Protein AF-A0AAE9IVN3-F1 (afdb_monomer)

Organism: Caenorhabditis briggsae (NCBI:txid6238)

InterPro domains:
  IPR000210 BTB/POZ domain [PF00651] (76-166)
  IPR000210 BTB/POZ domain [SM00225] (74-167)
  IPR011333 SKP1/BTB/POZ domain superfamily [G3DSA:3.30.710.10] (48-197)
  IPR011333 SKP1/BTB/POZ domain superfamily [SSF54695] (59-165)
  IPR052664 BTB and MATH domain-containing protein [PTHR22743] (76-226)

pLDDT: mean 82.65, std 14.85, range [38.97, 98.44]

Secondary structure (DSSP, 8-state):
--TT-EEEPP-EEETTEEEEEEEEESSSEEEEEEEEPPSS--S----EE--EEE-TTS-EEEE---EE---TT-EEEEEETTEEEEEEHHHHHHH-HHHHHHHHHTTT-SEEEPPS--HHHHHHHHHHHHT-SPP-TTTHHHHHHHHHHTT-HHHHHHHHHHHHHT----HHHHHHHHHHTT-HHHHHHHHHH--SHHHHHHHS-SSGGGS-HHHHHHHHHHHHHH-

Foldseek 3Di:
DDAQDKDKDDQDDDPNKTWIWMWHHHPDIDIDIDIDHDPDDPDWDWDWDWDWDADPVGHTPDIDDTDIDTTPVQWAWEADPNDTDIDGLVLLVVQFVQSVVVCVVVPPHRYDYDPDADVVLVVVLVCVSVPHDADDPVNLLSNLVVCQVRVGVVNVVSSLCCLVPPDPDDLLVLCQSCLVSVSPVSNVVSLVVPQAPVSLVVNDDPDNVSGRPVSSVSSVVSHVVHD

Nearest PDB structures (foldseek):
  3hqi-assembly1_A  TM=5.177E-01  e=1.587E-08  Homo sapiens
  8vpq-assembly1_A  TM=7.537E-01  e=1.362E-05  Homo sapiens
  8voj-assembly1_A  TM=6.804E-01  e=1.216E-05  Homo sapiens
  3fkc-assembly1_A  TM=8.380E-01  e=2.606E-04  Homo sapiens
  3b84-assembly1_A  TM=8.633E-01  e=7.012E-03  Homo sapiens

Radius of gyration: 23.91 Å; Cα contacts (8 Å, |Δi|>4): 292; chains: 1; bounding box: 66×38×63 Å

Structure (mmCIF, N/CA/C/O backbone):
data_AF-A0AAE9IVN3-F1
#
_entry.id   AF-A0AAE9IVN3-F1
#
loop_
_atom_site.group_PDB
_atom_site.id
_atom_site.type_symbol
_atom_site.label_atom_id
_atom_site.label_alt_id
_atom_site.label_comp_id
_atom_site.label_asym_id
_atom_site.label_entity_id
_atom_site.label_seq_id
_atom_site.pdbx_PDB_ins_code
_atom_site.Cartn_x
_atom_site.Cartn_y
_atom_site.Cartn_z
_atom_site.occupancy
_atom_site.B_iso_or_equiv
_atom_site.auth_seq_id
_atom_site.auth_comp_id
_atom_site.auth_asym_id
_atom_site.auth_atom_id
_atom_site.pdbx_PDB_model_num
ATOM 1 N N . MET A 1 1 ? 31.974 21.517 1.435 1.00 56.38 1 MET A N 1
ATOM 2 C CA . MET A 1 1 ? 30.631 21.633 0.834 1.00 56.38 1 MET A CA 1
ATOM 3 C C . MET A 1 1 ? 29.608 21.971 1.894 1.00 56.38 1 MET A C 1
ATOM 5 O O . MET A 1 1 ? 29.480 21.244 2.883 1.00 56.38 1 MET A O 1
ATOM 9 N N . ASN A 1 2 ? 28.897 23.061 1.658 1.00 53.59 2 ASN A N 1
A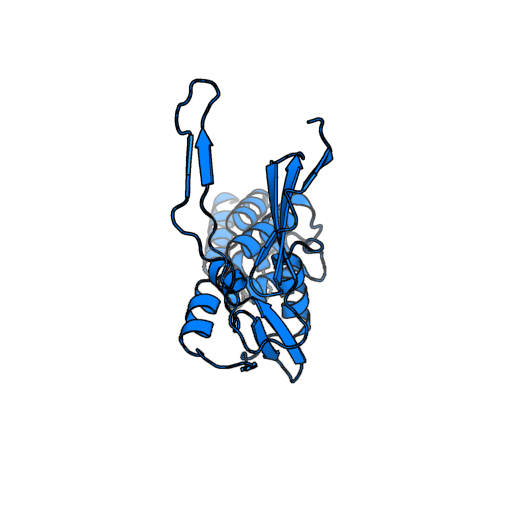TOM 10 C CA . ASN A 1 2 ? 27.771 23.566 2.419 1.00 53.59 2 ASN A CA 1
ATOM 11 C C . ASN A 1 2 ? 26.481 22.798 2.079 1.00 53.59 2 ASN A C 1
ATOM 13 O O . ASN A 1 2 ? 26.427 21.981 1.156 1.00 53.59 2 ASN A O 1
ATOM 17 N N . MET A 1 3 ? 25.439 23.002 2.885 1.00 38.97 3 MET A N 1
ATOM 18 C CA . MET A 1 3 ? 24.128 22.394 2.658 1.00 38.97 3 MET A CA 1
ATOM 19 C C . MET A 1 3 ? 23.510 22.982 1.377 1.00 38.97 3 MET A C 1
ATOM 21 O O . MET A 1 3 ? 23.406 24.197 1.256 1.00 38.97 3 MET A O 1
ATOM 25 N N . GLY A 1 4 ? 23.116 22.126 0.429 1.00 51.75 4 GLY A N 1
ATOM 26 C CA . GLY A 1 4 ? 22.606 22.542 -0.884 1.00 51.75 4 GLY A CA 1
ATOM 27 C C . GLY A 1 4 ? 23.635 22.519 -2.020 1.00 51.75 4 GLY A C 1
ATOM 28 O O . GLY A 1 4 ? 23.228 22.547 -3.182 1.00 51.75 4 GLY A O 1
ATOM 29 N N . ASP A 1 5 ? 24.929 22.386 -1.714 1.00 49.38 5 ASP A N 1
ATOM 30 C CA . ASP A 1 5 ? 25.978 22.313 -2.733 1.00 49.38 5 ASP A CA 1
ATOM 31 C C . ASP A 1 5 ? 25.806 21.070 -3.617 1.00 49.38 5 ASP A C 1
ATOM 33 O O . ASP A 1 5 ? 25.552 19.958 -3.130 1.00 49.38 5 ASP A O 1
ATOM 37 N N . LYS A 1 6 ? 25.976 21.272 -4.928 1.00 58.03 6 LYS A N 1
ATOM 38 C CA . LYS A 1 6 ? 26.069 20.214 -5.936 1.00 58.03 6 LYS A CA 1
ATOM 39 C C . LYS A 1 6 ? 27.472 20.194 -6.524 1.00 58.03 6 LYS A C 1
ATOM 41 O O . LYS A 1 6 ? 27.991 21.241 -6.899 1.00 58.03 6 LYS A O 1
ATOM 46 N N . GLN A 1 7 ? 28.045 19.007 -6.669 1.00 60.28 7 GLN A N 1
ATOM 47 C CA . GLN A 1 7 ? 29.258 18.803 -7.457 1.00 60.28 7 GLN A CA 1
ATOM 48 C C . GLN A 1 7 ? 28.996 17.721 -8.485 1.00 60.28 7 GLN A C 1
ATOM 50 O O . GLN A 1 7 ? 28.533 16.639 -8.137 1.00 60.28 7 GLN A O 1
ATOM 55 N N . ASN A 1 8 ? 29.294 18.026 -9.740 1.00 63.41 8 ASN A N 1
ATOM 56 C CA . ASN A 1 8 ? 29.269 17.056 -10.821 1.00 63.41 8 ASN A CA 1
ATOM 57 C C . ASN A 1 8 ? 30.719 16.675 -11.136 1.00 63.41 8 ASN A C 1
ATOM 59 O O . ASN A 1 8 ? 31.572 17.557 -11.229 1.00 63.41 8 ASN A O 1
ATOM 63 N N . GLY A 1 9 ? 30.993 15.379 -11.253 1.00 59.56 9 GLY A N 1
ATOM 64 C CA . GLY A 1 9 ? 32.242 14.861 -11.806 1.00 59.56 9 GLY A CA 1
ATOM 65 C C . GLY A 1 9 ? 32.300 15.022 -13.328 1.00 59.56 9 GLY A C 1
ATOM 66 O O . GLY A 1 9 ? 31.290 15.339 -13.960 1.00 59.56 9 GLY A O 1
ATOM 67 N N . ASP A 1 10 ? 33.486 14.804 -13.897 1.00 57.50 10 ASP A N 1
ATOM 68 C CA . ASP A 1 10 ? 33.780 15.050 -15.312 1.00 57.50 10 ASP A CA 1
ATOM 69 C C . ASP A 1 10 ? 32.845 14.315 -16.283 1.00 57.50 10 ASP A C 1
ATOM 71 O O . ASP A 1 10 ? 32.507 13.140 -16.107 1.00 57.50 10 ASP A O 1
ATOM 75 N N . PHE A 1 11 ? 32.475 15.017 -17.359 1.00 54.81 11 PHE A N 1
ATOM 76 C CA . PHE A 1 11 ? 31.810 14.433 -18.519 1.00 54.81 11 PHE A CA 1
ATOM 77 C C . PHE A 1 11 ? 32.808 13.575 -19.298 1.00 54.81 11 PHE A C 1
ATOM 79 O O . PHE A 1 11 ? 33.560 14.080 -20.132 1.00 54.81 11 PHE A O 1
ATOM 86 N N . ASN A 1 12 ? 32.793 12.268 -19.058 1.00 58.72 12 ASN A N 1
ATOM 87 C CA . ASN A 1 12 ? 33.612 11.337 -19.824 1.00 58.72 12 ASN A CA 1
ATOM 88 C C . ASN A 1 12 ? 32.864 10.867 -21.076 1.00 58.72 12 ASN A C 1
ATOM 90 O O . ASN A 1 12 ? 31.746 10.356 -20.995 1.00 58.72 12 ASN A O 1
ATOM 94 N N . ASN A 1 13 ? 33.506 11.005 -22.238 1.00 54.12 13 ASN A N 1
ATOM 95 C CA . ASN A 1 13 ? 33.018 10.454 -23.499 1.00 54.12 13 ASN A CA 1
ATOM 96 C C . ASN A 1 13 ? 33.583 9.042 -23.674 1.00 54.12 13 ASN A C 1
ATOM 98 O O . ASN A 1 13 ? 34.716 8.871 -24.118 1.00 54.12 13 ASN A O 1
ATOM 102 N N . PHE A 1 14 ? 32.786 8.028 -23.351 1.00 52.94 14 PHE A N 1
ATOM 103 C CA . PHE A 1 14 ? 33.062 6.653 -23.762 1.00 52.94 14 PHE A CA 1
ATOM 104 C C . PHE A 1 14 ? 31.998 6.263 -24.788 1.00 52.94 14 PHE A C 1
ATOM 106 O O . PHE A 1 14 ? 30.812 6.481 -24.549 1.00 52.94 14 PHE A O 1
ATOM 113 N N . SER A 1 15 ? 32.415 5.774 -25.961 1.00 55.56 15 SER A N 1
ATOM 114 C CA . SER A 1 15 ? 31.515 5.237 -27.001 1.00 55.56 15 SER A CA 1
ATOM 115 C C . SER A 1 15 ? 30.322 6.136 -27.411 1.00 55.56 15 SER A C 1
ATOM 117 O O . SER A 1 15 ? 29.234 5.637 -27.682 1.00 55.56 15 SER A O 1
ATOM 119 N N . ASN A 1 16 ? 30.518 7.462 -27.507 1.00 59.84 16 ASN A N 1
ATOM 120 C CA . ASN A 1 16 ? 29.489 8.481 -27.818 1.00 59.84 16 ASN A CA 1
ATOM 121 C C . ASN A 1 16 ? 28.372 8.650 -26.767 1.00 59.84 16 ASN A C 1
ATOM 123 O O . ASN A 1 16 ? 27.406 9.375 -27.007 1.00 59.84 16 ASN A O 1
ATOM 127 N N . PHE A 1 17 ? 28.505 8.029 -25.597 1.00 60.44 17 PHE A N 1
ATOM 128 C CA . PHE A 1 17 ? 27.661 8.294 -24.437 1.00 60.44 17 PHE A CA 1
ATOM 129 C C . PHE A 1 17 ? 28.264 9.446 -23.639 1.00 60.44 17 PHE A C 1
ATOM 131 O O . PHE A 1 17 ? 29.474 9.485 -23.414 1.00 60.44 17 PHE A O 1
ATOM 138 N N . LYS A 1 18 ? 27.416 10.369 -23.180 1.00 67.12 18 LYS A N 1
ATOM 139 C CA . LYS A 1 18 ? 27.813 11.364 -22.179 1.00 67.12 18 LYS A CA 1
ATOM 140 C C . LYS A 1 18 ? 27.278 10.911 -20.838 1.00 67.12 18 LYS A C 1
ATOM 142 O O . LYS A 1 18 ? 26.083 10.666 -20.721 1.00 67.12 18 LYS A O 1
ATOM 147 N N . TRP A 1 19 ? 28.121 10.822 -19.824 1.00 70.62 19 TRP A N 1
ATOM 148 C CA . TRP A 1 19 ? 27.659 10.539 -18.471 1.00 70.62 19 TRP A CA 1
ATOM 149 C C . TRP A 1 19 ? 28.357 11.435 -17.460 1.00 70.62 19 TRP A C 1
ATOM 151 O O . TRP A 1 19 ? 29.440 11.949 -17.727 1.00 70.62 19 TRP A O 1
ATOM 161 N N . TYR A 1 20 ? 27.715 11.634 -16.313 1.00 74.81 20 TYR A N 1
ATOM 162 C CA . TYR A 1 20 ? 28.319 12.299 -15.165 1.00 74.81 20 TYR A CA 1
ATOM 163 C C . TYR A 1 20 ? 27.741 11.746 -13.863 1.00 74.81 20 TYR A C 1
ATOM 165 O O . TYR A 1 20 ? 26.612 11.243 -13.818 1.00 74.81 20 TYR A O 1
ATOM 173 N N . VAL A 1 21 ? 28.524 11.866 -12.793 1.00 73.88 21 VAL A N 1
ATOM 174 C CA . VAL A 1 21 ? 28.096 11.552 -11.428 1.00 73.88 21 VAL A CA 1
ATOM 175 C C . VAL A 1 21 ? 27.948 12.850 -10.651 1.00 73.88 21 VAL A C 1
ATOM 177 O O . VAL A 1 21 ? 28.864 13.667 -10.629 1.00 73.88 21 VAL A O 1
ATOM 180 N N . GLY A 1 22 ? 26.790 13.056 -10.036 1.00 75.88 22 GLY A N 1
ATOM 181 C CA . GLY A 1 22 ? 26.501 14.214 -9.200 1.00 75.88 22 GLY A CA 1
ATOM 182 C C . GLY A 1 22 ? 26.427 13.835 -7.727 1.00 75.88 22 GLY A C 1
ATOM 183 O O . GLY A 1 22 ? 25.833 12.820 -7.377 1.00 75.88 22 GLY A O 1
ATOM 184 N N . LEU A 1 23 ? 26.962 14.678 -6.854 1.00 76.81 23 LEU A N 1
ATOM 185 C CA . LEU A 1 23 ? 26.759 14.622 -5.409 1.00 76.81 23 LEU A CA 1
ATOM 186 C C . LEU A 1 23 ? 25.944 15.836 -4.976 1.00 76.81 23 LEU A C 1
ATOM 188 O O . LEU A 1 23 ? 26.241 16.957 -5.384 1.00 76.81 23 LEU A O 1
ATOM 192 N N . GLN A 1 24 ? 24.937 15.626 -4.130 1.00 75.81 24 GLN A N 1
ATOM 193 C CA . GLN A 1 24 ? 24.189 16.710 -3.499 1.00 75.81 24 GLN A CA 1
ATOM 194 C C . GLN A 1 24 ? 24.034 16.455 -2.006 1.00 75.81 24 GLN A C 1
ATOM 196 O O . GLN A 1 24 ? 23.489 15.433 -1.580 1.00 75.81 24 GLN A O 1
ATOM 201 N N . ARG A 1 25 ? 24.452 17.433 -1.203 1.00 70.81 25 ARG A N 1
ATOM 202 C CA . ARG A 1 25 ? 24.265 17.402 0.248 1.00 70.81 25 ARG A CA 1
ATOM 203 C C . ARG A 1 25 ? 22.918 18.023 0.626 1.00 70.81 25 ARG A C 1
ATOM 205 O O . ARG A 1 25 ? 22.667 19.191 0.342 1.00 70.81 25 ARG A O 1
ATOM 212 N N . SER A 1 26 ? 22.058 17.257 1.292 1.00 68.69 26 SER A N 1
ATOM 213 C CA . SER A 1 26 ? 20.783 17.715 1.870 1.00 68.69 26 SER A CA 1
ATOM 214 C C . SER A 1 26 ? 20.608 17.100 3.271 1.00 68.69 26 SER A C 1
ATOM 216 O O . SER A 1 26 ? 21.605 16.839 3.942 1.00 68.69 26 SER A O 1
ATOM 218 N N . ARG A 1 27 ? 19.369 16.824 3.712 1.00 64.38 27 ARG A N 1
ATOM 219 C CA . ARG A 1 27 ? 19.079 16.004 4.908 1.00 64.38 27 ARG A CA 1
ATOM 220 C C . ARG A 1 27 ? 19.758 14.624 4.838 1.00 64.38 27 ARG A C 1
ATOM 222 O O . ARG A 1 27 ? 20.104 14.061 5.867 1.00 64.38 27 ARG A O 1
ATOM 229 N N . TYR A 1 28 ? 19.987 14.127 3.623 1.00 66.69 28 TYR A N 1
ATOM 230 C CA . TYR A 1 28 ? 20.779 12.938 3.305 1.00 66.69 28 TYR A CA 1
ATOM 231 C C . TYR A 1 28 ? 21.783 13.279 2.188 1.00 66.69 28 TYR A C 1
ATOM 233 O O . TYR A 1 28 ? 21.585 14.263 1.462 1.00 66.69 28 TYR A O 1
ATOM 241 N N . LEU A 1 29 ? 22.842 12.478 2.029 1.00 68.94 29 LEU A N 1
ATOM 242 C CA . LEU A 1 29 ? 23.736 12.560 0.869 1.00 68.94 29 LEU A CA 1
ATOM 243 C C . LEU A 1 29 ? 23.059 11.882 -0.329 1.00 68.94 29 LEU A C 1
ATOM 245 O O . LEU A 1 29 ? 22.705 10.708 -0.253 1.00 68.94 29 LEU A O 1
ATOM 249 N N . LYS A 1 30 ? 22.866 12.618 -1.424 1.00 68.31 30 LYS A N 1
ATOM 250 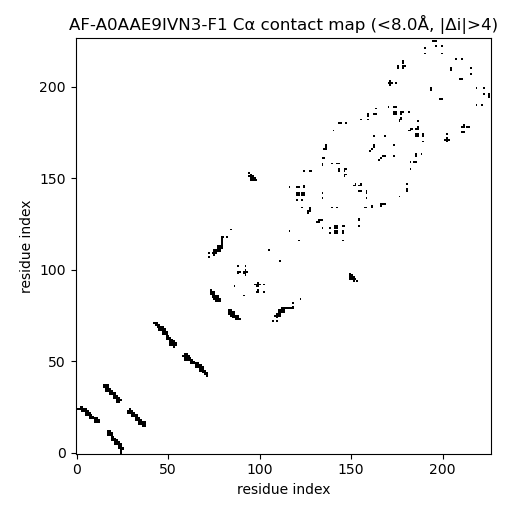C CA . LYS A 1 30 ? 22.303 12.087 -2.670 1.00 68.31 30 LYS A CA 1
ATOM 251 C C . LYS A 1 30 ? 23.403 11.926 -3.709 1.00 68.31 30 LYS A C 1
ATOM 253 O O . LYS A 1 30 ? 24.181 12.856 -3.921 1.00 68.31 30 LYS A O 1
ATOM 258 N N . LEU A 1 31 ? 23.414 10.775 -4.372 1.00 72.44 31 LEU A N 1
ATOM 259 C CA . LEU A 1 31 ? 24.246 10.501 -5.534 1.00 72.44 31 LEU A CA 1
ATOM 260 C C . LEU A 1 31 ? 23.359 10.383 -6.775 1.00 72.44 31 LEU A C 1
ATOM 262 O O . LEU A 1 31 ? 22.339 9.696 -6.748 1.00 72.44 31 LEU A O 1
ATOM 266 N N . PHE A 1 32 ? 23.761 11.033 -7.858 1.00 65.62 32 PHE A N 1
ATOM 267 C CA . PHE A 1 32 ? 23.108 10.969 -9.157 1.00 65.62 32 PHE A CA 1
ATOM 268 C C . PHE A 1 32 ? 24.059 10.329 -10.153 1.00 65.62 32 PHE A C 1
ATOM 270 O O . PHE A 1 32 ? 25.212 10.738 -10.237 1.00 65.62 32 PHE A O 1
ATOM 277 N N . LEU A 1 33 ? 23.567 9.380 -10.939 1.00 70.50 33 LEU A N 1
ATOM 278 C CA . LEU A 1 33 ? 24.232 8.930 -12.154 1.00 70.50 33 LEU A CA 1
ATOM 279 C C . LEU A 1 33 ? 23.352 9.340 -13.330 1.00 70.50 33 LEU A C 1
ATOM 281 O O . LEU A 1 33 ? 22.205 8.907 -13.421 1.00 70.50 33 LEU A O 1
ATOM 285 N N . CYS A 1 34 ? 23.877 10.185 -14.210 1.00 66.88 34 CYS A N 1
ATOM 286 C CA . CYS A 1 34 ? 23.188 10.591 -15.425 1.00 66.88 34 CYS A CA 1
ATOM 287 C C . CYS A 1 34 ? 23.925 10.015 -16.628 1.00 66.88 34 CYS A C 1
ATOM 289 O O . CYS A 1 34 ? 25.138 10.178 -16.735 1.00 66.88 34 CYS A O 1
ATOM 291 N N . VAL A 1 35 ? 23.191 9.353 -17.522 1.00 69.25 35 VAL A N 1
ATOM 292 C CA . VAL A 1 35 ? 23.714 8.794 -18.772 1.00 69.25 35 VAL A CA 1
ATOM 293 C C . VAL A 1 35 ? 22.831 9.292 -19.908 1.00 69.25 35 VAL A C 1
ATOM 295 O O . VAL A 1 35 ? 21.627 9.054 -19.922 1.00 69.25 35 VAL A O 1
ATOM 298 N N . ILE A 1 36 ? 23.438 9.988 -20.860 1.00 67.19 36 ILE A N 1
ATOM 299 C CA . ILE A 1 36 ? 22.806 10.519 -22.061 1.00 67.19 36 ILE A CA 1
ATOM 300 C C . ILE A 1 36 ? 23.266 9.638 -23.231 1.00 67.19 36 ILE A C 1
ATOM 302 O O . ILE A 1 36 ? 24.430 9.733 -23.644 1.00 67.19 36 ILE A O 1
ATOM 306 N N . PRO A 1 37 ? 22.396 8.753 -23.751 1.00 61.28 37 PRO A N 1
ATOM 307 C CA . PRO A 1 37 ? 22.729 7.934 -24.905 1.00 61.28 37 PRO A CA 1
ATOM 308 C C . PRO A 1 37 ? 22.819 8.770 -26.189 1.00 61.28 37 PRO A C 1
ATOM 310 O O . PRO A 1 37 ? 22.083 9.751 -26.335 1.00 61.28 37 PRO A O 1
ATOM 313 N N . PRO A 1 38 ? 23.668 8.381 -27.157 1.00 58.97 38 PRO A N 1
ATOM 314 C CA . PRO A 1 38 ? 23.616 8.953 -28.494 1.00 58.97 38 PRO A CA 1
ATOM 315 C C . PRO A 1 38 ? 22.281 8.588 -29.164 1.00 58.97 38 PRO A C 1
ATOM 317 O O . PRO A 1 38 ? 21.734 7.505 -28.942 1.00 58.97 38 PRO A O 1
ATOM 320 N N . HIS A 1 39 ? 21.731 9.511 -29.961 1.00 54.91 39 HIS A N 1
ATOM 321 C CA . HIS A 1 39 ? 20.438 9.337 -30.629 1.00 54.91 39 HIS A CA 1
ATOM 322 C C . HIS A 1 39 ? 20.361 7.989 -31.366 1.00 54.91 39 HIS A C 1
ATOM 324 O O . HIS A 1 39 ? 21.171 7.708 -32.244 1.00 54.91 39 HIS A O 1
ATOM 330 N N . LYS A 1 40 ? 19.333 7.200 -31.016 1.00 54.16 40 LYS A N 1
ATOM 331 C CA . LYS A 1 40 ? 19.048 5.837 -31.495 1.00 54.16 40 LYS A CA 1
ATOM 332 C C . LYS A 1 40 ? 20.149 4.824 -31.177 1.00 54.16 40 LYS A C 1
ATOM 334 O O . LYS A 1 40 ? 20.908 4.413 -32.048 1.00 54.16 40 LYS A O 1
ATOM 339 N N . THR A 1 41 ? 20.134 4.299 -29.961 1.00 48.91 41 THR A N 1
ATOM 340 C CA . THR A 1 41 ? 20.791 3.025 -29.675 1.00 48.91 41 THR A CA 1
ATOM 341 C C . THR A 1 41 ? 19.743 1.993 -29.280 1.00 48.91 41 THR A C 1
ATOM 343 O O . THR A 1 41 ? 19.050 2.130 -28.279 1.00 48.91 41 THR A O 1
ATOM 346 N N . GLY A 1 42 ? 19.637 0.922 -30.069 1.00 50.38 42 GLY A N 1
ATOM 347 C CA . GLY A 1 42 ? 19.008 -0.335 -29.643 1.00 50.38 42 GLY A CA 1
ATOM 348 C C . GLY A 1 42 ? 19.905 -1.133 -28.686 1.00 50.38 42 GLY A C 1
ATOM 349 O O . GLY A 1 42 ? 19.768 -2.348 -28.594 1.00 50.38 42 GLY A O 1
ATOM 350 N N . HIS A 1 43 ? 20.866 -0.470 -28.033 1.00 51.44 43 HIS A N 1
ATOM 351 C CA . HIS A 1 43 ? 21.837 -1.083 -27.137 1.00 51.44 43 HIS A CA 1
ATOM 352 C C . HIS A 1 43 ? 21.349 -1.001 -25.693 1.00 51.44 43 HIS A C 1
ATOM 354 O O . HIS A 1 43 ? 20.828 0.020 -25.246 1.00 51.44 43 HIS A O 1
ATOM 360 N N . GLU A 1 44 ? 21.557 -2.089 -24.961 1.00 54.22 44 GLU A N 1
ATOM 361 C CA . GLU A 1 44 ? 21.253 -2.181 -23.542 1.00 54.22 44 GLU A CA 1
ATOM 362 C C . GLU A 1 44 ? 22.283 -1.388 -22.735 1.00 54.22 44 GLU A C 1
ATOM 364 O O . GLU A 1 44 ? 23.466 -1.722 -22.713 1.00 54.22 44 GLU A O 1
ATOM 369 N N . LEU A 1 45 ? 21.833 -0.313 -22.083 1.00 56.53 45 LEU A N 1
ATOM 370 C CA . LEU A 1 45 ? 22.641 0.420 -21.114 1.00 56.53 45 LEU A CA 1
ATOM 371 C C . LEU A 1 45 ? 22.646 -0.324 -19.784 1.00 56.53 45 LEU A C 1
ATOM 373 O O . LEU A 1 45 ? 21.584 -0.591 -19.220 1.00 56.53 45 LEU A O 1
ATOM 377 N N . GLN A 1 46 ? 23.843 -0.597 -19.272 1.00 57.72 46 GLN A N 1
ATOM 378 C CA . GLN A 1 46 ? 24.057 -1.154 -17.944 1.00 57.72 46 GLN A CA 1
ATOM 379 C C . GLN A 1 46 ? 24.915 -0.191 -17.130 1.00 57.72 46 GLN A C 1
ATOM 381 O O . GLN A 1 46 ? 25.940 0.293 -17.606 1.00 57.72 46 GLN A O 1
ATOM 386 N N . ALA A 1 47 ? 24.489 0.081 -15.899 1.00 61.69 47 ALA A N 1
ATOM 387 C CA . ALA A 1 47 ? 25.315 0.759 -14.912 1.00 61.69 47 ALA A CA 1
ATOM 388 C C . ALA A 1 47 ? 25.394 -0.097 -13.655 1.00 61.69 47 ALA A C 1
ATOM 390 O O . ALA A 1 47 ? 24.365 -0.568 -13.158 1.00 61.69 47 ALA A O 1
ATOM 391 N N . GLU A 1 48 ? 26.609 -0.275 -13.153 1.00 62.66 48 GLU A N 1
ATOM 392 C CA . GLU A 1 48 ? 26.878 -0.902 -11.868 1.00 62.66 48 GLU A CA 1
ATOM 393 C C . GLU A 1 48 ? 27.371 0.176 -10.902 1.00 62.66 48 GLU A C 1
ATOM 395 O O . GLU A 1 48 ? 28.208 1.004 -11.263 1.00 62.66 48 GLU A O 1
ATOM 400 N N . PHE A 1 49 ? 26.813 0.192 -9.694 1.00 68.38 49 PHE A N 1
ATOM 401 C CA . PHE A 1 49 ? 27.244 1.086 -8.629 1.00 68.38 49 PHE A CA 1
ATOM 402 C C . PHE A 1 49 ? 27.765 0.274 -7.449 1.00 68.38 49 PHE A C 1
ATOM 404 O O . PHE A 1 49 ? 27.119 -0.680 -7.008 1.00 68.38 49 PHE A O 1
ATOM 411 N N . GLU A 1 50 ? 28.926 0.674 -6.945 1.00 71.31 50 GLU A N 1
ATOM 412 C CA . GLU A 1 50 ? 29.558 0.116 -5.758 1.00 71.31 50 GLU A CA 1
ATOM 413 C C . GLU A 1 50 ? 29.955 1.272 -4.836 1.00 71.31 50 GLU A C 1
ATOM 415 O O . GLU A 1 50 ? 30.524 2.265 -5.294 1.00 71.31 50 GLU A O 1
ATOM 420 N N . TYR A 1 51 ? 29.623 1.172 -3.548 1.00 76.94 51 TYR A N 1
ATOM 421 C CA . TYR A 1 51 ? 29.994 2.168 -2.553 1.00 76.94 51 TYR A CA 1
ATOM 422 C C . TYR A 1 51 ? 30.600 1.535 -1.311 1.00 76.94 51 TYR A C 1
ATOM 424 O O . TYR A 1 51 ? 30.244 0.431 -0.903 1.00 76.94 51 TYR A O 1
ATOM 432 N N . ILE A 1 52 ? 31.470 2.305 -0.664 1.00 79.31 52 ILE A N 1
ATOM 433 C CA . ILE A 1 52 ? 32.005 2.036 0.665 1.00 79.31 52 ILE A CA 1
ATOM 434 C C . ILE A 1 52 ? 31.835 3.324 1.469 1.00 79.31 52 ILE A C 1
ATOM 436 O O . ILE A 1 52 ? 32.269 4.392 1.041 1.00 79.31 52 ILE A O 1
ATOM 440 N N . ILE A 1 53 ? 31.180 3.233 2.621 1.00 80.88 53 ILE A N 1
ATOM 441 C CA . ILE A 1 53 ? 31.088 4.318 3.597 1.00 80.88 53 ILE A CA 1
ATOM 442 C C . ILE A 1 53 ? 32.093 4.009 4.697 1.00 80.88 53 ILE A C 1
ATOM 444 O O . ILE A 1 53 ? 31.981 2.971 5.347 1.00 80.88 53 ILE A O 1
ATOM 448 N N . THR A 1 54 ? 33.046 4.907 4.926 1.00 86.31 54 THR A N 1
ATOM 449 C CA . THR A 1 54 ? 34.008 4.833 6.032 1.00 86.31 54 THR A CA 1
ATOM 450 C C . THR A 1 54 ? 33.804 5.983 7.013 1.00 86.31 54 THR A C 1
ATOM 452 O O . THR A 1 54 ? 33.325 7.055 6.643 1.00 86.31 54 THR A O 1
ATOM 455 N N . SER A 1 55 ? 34.164 5.768 8.276 1.00 83.12 55 SER A N 1
ATOM 456 C CA . SER A 1 55 ? 34.326 6.839 9.254 1.00 83.12 55 SER A CA 1
ATOM 457 C C . SER A 1 55 ? 35.603 7.639 8.983 1.00 83.12 55 SER A C 1
ATOM 459 O O . SER A 1 55 ? 36.473 7.228 8.212 1.00 83.12 55 SER A O 1
ATOM 461 N N . ASP A 1 56 ? 35.733 8.766 9.675 1.00 84.00 56 ASP A N 1
ATOM 462 C CA . ASP A 1 56 ? 36.933 9.605 9.714 1.00 84.00 56 ASP A CA 1
ATOM 463 C C . ASP A 1 56 ? 38.184 8.861 10.212 1.00 84.00 56 ASP A C 1
ATOM 465 O O . ASP A 1 56 ? 39.281 9.093 9.712 1.00 84.00 56 ASP A O 1
ATOM 469 N N . CYS A 1 57 ? 38.022 7.911 11.134 1.00 87.38 57 CYS A N 1
ATOM 470 C CA . CYS A 1 57 ? 39.092 7.023 11.591 1.00 87.38 57 CYS A CA 1
ATOM 471 C C . CYS A 1 57 ? 39.362 5.821 10.662 1.00 87.38 57 CYS A C 1
ATOM 473 O O . CYS A 1 57 ? 40.130 4.930 11.019 1.00 87.38 57 CYS A O 1
ATOM 475 N N . GLY A 1 58 ? 38.735 5.772 9.479 1.00 82.38 58 GLY A N 1
ATOM 476 C CA . GLY A 1 58 ? 38.960 4.736 8.465 1.00 82.38 58 GLY A CA 1
ATOM 477 C C . GLY A 1 58 ? 38.171 3.438 8.670 1.00 82.38 58 GLY A C 1
ATOM 478 O O . GLY A 1 58 ? 38.350 2.485 7.913 1.00 82.38 58 GLY A O 1
ATOM 479 N N . LYS A 1 59 ? 37.269 3.373 9.658 1.00 86.88 59 LYS A N 1
ATOM 480 C CA . LYS A 1 59 ? 36.421 2.195 9.891 1.00 86.88 59 LYS A CA 1
ATOM 481 C C . LYS A 1 59 ? 35.330 2.116 8.827 1.00 86.88 59 LYS A C 1
ATOM 483 O O . LYS A 1 59 ? 34.563 3.058 8.663 1.00 86.88 59 LYS A O 1
ATOM 488 N N . VAL A 1 60 ? 35.192 0.976 8.153 1.00 87.62 60 VAL A N 1
ATOM 489 C CA . VAL A 1 60 ? 34.073 0.735 7.228 1.00 87.62 60 VAL A CA 1
ATOM 490 C C . VAL A 1 60 ? 32.758 0.662 8.011 1.00 87.62 60 VAL A C 1
ATOM 492 O O . VAL A 1 60 ? 32.606 -0.143 8.927 1.00 87.62 60 VAL A O 1
ATOM 495 N N . LEU A 1 61 ? 31.816 1.532 7.655 1.00 80.31 61 LEU A N 1
ATOM 496 C CA . LEU A 1 61 ? 30.470 1.629 8.219 1.00 80.31 61 LEU A CA 1
ATOM 497 C C . LEU A 1 61 ? 29.441 0.889 7.362 1.00 80.31 61 LEU A C 1
ATOM 499 O O . LEU A 1 61 ? 28.485 0.338 7.898 1.00 80.31 61 LEU A O 1
ATOM 503 N N . SER A 1 62 ? 29.617 0.892 6.039 1.00 76.19 62 SER A N 1
ATOM 504 C CA . SER A 1 62 ? 28.734 0.196 5.102 1.00 76.19 62 SER A CA 1
ATOM 505 C C . SER A 1 62 ? 29.440 -0.060 3.773 1.00 76.19 62 SER A C 1
ATOM 507 O O . SER A 1 62 ? 30.331 0.694 3.389 1.00 76.19 62 SER A O 1
ATOM 509 N N . THR A 1 63 ? 29.022 -1.098 3.057 1.00 80.88 63 THR A N 1
ATOM 510 C CA . THR A 1 63 ? 29.458 -1.389 1.685 1.00 80.88 63 THR A CA 1
ATOM 511 C C . THR A 1 63 ? 28.258 -1.841 0.866 1.00 80.88 63 THR A C 1
ATOM 513 O O . THR A 1 63 ? 27.314 -2.403 1.426 1.00 80.88 63 THR A O 1
ATOM 516 N N . SER A 1 64 ? 28.290 -1.640 -0.447 1.00 73.69 64 SER A N 1
ATOM 517 C CA . SER A 1 64 ? 27.415 -2.373 -1.362 1.00 73.69 64 SER A CA 1
ATOM 518 C C . SER A 1 64 ? 28.207 -3.395 -2.158 1.00 73.69 64 SER A C 1
ATOM 520 O O . SER A 1 64 ? 29.340 -3.136 -2.539 1.00 73.69 64 SER A O 1
ATOM 522 N N . GLY A 1 65 ? 27.580 -4.523 -2.492 1.00 70.75 65 GLY A N 1
ATOM 523 C CA . GLY A 1 65 ? 28.047 -5.339 -3.612 1.00 70.75 65 GLY A CA 1
ATOM 524 C C . GLY A 1 65 ? 27.764 -4.659 -4.958 1.00 70.75 65 GLY A C 1
ATOM 525 O O . GLY A 1 65 ? 27.190 -3.568 -5.006 1.00 70.75 65 GLY A O 1
ATOM 526 N N . LYS A 1 66 ? 28.111 -5.337 -6.060 1.00 61.47 66 LYS A N 1
ATOM 527 C CA . LYS A 1 66 ? 27.762 -4.901 -7.421 1.00 61.47 66 LYS A CA 1
ATOM 528 C C . LYS A 1 66 ? 26.252 -4.736 -7.562 1.00 61.47 66 LYS A C 1
ATOM 530 O O . LYS A 1 66 ? 25.518 -5.724 -7.631 1.00 61.47 66 LYS A O 1
ATOM 535 N N . MET A 1 67 ? 25.787 -3.493 -7.633 1.00 55.62 67 MET A N 1
ATOM 536 C CA . MET A 1 67 ? 24.370 -3.189 -7.790 1.00 55.62 67 MET A CA 1
ATOM 537 C C . MET A 1 67 ? 24.088 -2.748 -9.226 1.00 55.62 67 MET A C 1
ATOM 539 O O . MET A 1 67 ? 24.544 -1.690 -9.650 1.00 55.62 67 MET A O 1
ATOM 543 N N . ARG A 1 68 ? 23.343 -3.561 -9.987 1.00 54.00 68 ARG A N 1
ATOM 544 C CA . ARG A 1 68 ? 22.928 -3.249 -11.367 1.00 54.00 68 ARG A CA 1
ATOM 545 C C . ARG A 1 68 ? 21.711 -2.328 -11.364 1.00 54.00 68 ARG A C 1
ATOM 547 O O . ARG A 1 68 ? 20.655 -2.720 -10.876 1.00 54.00 68 ARG A O 1
ATOM 554 N N . ILE A 1 69 ? 21.847 -1.132 -11.933 1.00 54.62 69 ILE A N 1
ATOM 555 C CA . ILE A 1 69 ? 20.820 -0.079 -11.863 1.00 54.62 69 ILE A CA 1
ATOM 556 C C . ILE A 1 69 ? 20.013 0.036 -13.169 1.00 54.62 69 ILE A C 1
ATOM 558 O O . ILE A 1 69 ? 18.812 0.290 -13.115 1.00 54.62 69 ILE A O 1
ATOM 562 N N . PHE A 1 70 ? 20.602 -0.248 -14.339 1.00 47.75 70 PHE A N 1
ATOM 563 C CA . PHE A 1 70 ? 19.921 -0.092 -15.638 1.00 47.75 70 PHE A CA 1
ATOM 564 C C . PHE A 1 70 ? 19.959 -1.357 -16.509 1.00 47.75 70 PHE A C 1
ATOM 566 O O . PHE A 1 70 ? 20.981 -2.034 -16.599 1.00 47.75 70 PHE A O 1
ATOM 573 N N . LYS A 1 71 ? 18.808 -1.668 -17.124 1.00 48.84 71 LYS A N 1
ATOM 574 C CA . LYS A 1 71 ? 18.605 -2.669 -18.182 1.00 48.84 71 LYS A CA 1
ATOM 575 C C . LYS A 1 71 ? 17.507 -2.160 -19.124 1.00 48.84 71 LYS A C 1
ATOM 577 O O . LYS A 1 71 ? 16.418 -1.820 -18.661 1.00 48.84 71 LYS A O 1
ATOM 582 N N . THR A 1 72 ? 17.721 -2.123 -20.437 1.00 44.53 72 THR A N 1
ATOM 583 C CA . THR A 1 72 ? 16.599 -1.936 -21.378 1.00 44.53 72 THR A CA 1
ATOM 584 C C . THR A 1 72 ? 15.604 -3.093 -21.230 1.00 44.53 72 THR A C 1
ATOM 586 O O . THR A 1 72 ? 15.997 -4.241 -21.039 1.00 44.53 72 THR A O 1
ATOM 589 N N . GLY A 1 73 ? 14.302 -2.786 -21.239 1.00 55.50 73 GLY A N 1
ATOM 590 C CA . GLY A 1 73 ? 13.246 -3.726 -20.824 1.00 55.50 73 GLY A CA 1
ATOM 591 C C . GLY A 1 73 ? 12.817 -3.600 -19.353 1.00 55.50 73 GLY A C 1
ATOM 592 O O . GLY A 1 73 ? 11.996 -4.396 -18.892 1.00 55.50 73 GLY A O 1
ATOM 593 N N . GLN A 1 74 ? 13.342 -2.598 -18.632 1.00 69.12 74 GLN A N 1
ATOM 594 C CA . GLN A 1 74 ? 12.927 -2.221 -17.276 1.00 69.12 74 GLN A CA 1
ATOM 595 C C . GLN A 1 74 ? 11.549 -1.571 -17.190 1.00 69.12 74 GLN A C 1
ATOM 597 O O . GLN A 1 74 ? 11.007 -1.533 -16.096 1.00 69.12 74 GLN A O 1
ATOM 602 N N . TYR A 1 75 ? 10.976 -1.081 -18.286 1.00 80.31 75 TYR A N 1
ATOM 603 C CA . TYR A 1 75 ? 9.638 -0.494 -18.278 1.00 80.31 75 TYR A CA 1
ATOM 604 C C . TYR A 1 75 ? 8.627 -1.440 -18.921 1.00 80.31 75 TYR A C 1
ATOM 606 O O . TYR A 1 75 ? 8.960 -2.211 -19.822 1.00 80.31 75 TYR A O 1
ATOM 614 N N . VAL A 1 76 ? 7.395 -1.403 -18.428 1.00 89.62 76 VAL A N 1
ATOM 615 C CA . VAL A 1 76 ? 6.255 -2.157 -18.959 1.00 89.62 76 VAL A CA 1
ATOM 616 C C . VAL A 1 76 ? 5.015 -1.288 -18.890 1.00 89.62 76 VAL A C 1
ATOM 618 O O . VAL A 1 76 ? 4.890 -0.480 -17.972 1.00 89.62 76 VAL A O 1
ATOM 621 N N . ALA A 1 77 ? 4.110 -1.448 -19.850 1.00 92.19 77 ALA A N 1
ATOM 622 C CA . ALA A 1 77 ? 2.762 -0.922 -19.723 1.00 92.19 77 ALA A CA 1
ATOM 623 C C . ALA A 1 77 ? 1.890 -1.946 -18.984 1.00 92.19 77 ALA A C 1
ATOM 625 O O . ALA A 1 77 ? 1.654 -3.047 -19.486 1.00 92.19 77 ALA A O 1
ATOM 626 N N . LEU A 1 78 ? 1.422 -1.595 -17.790 1.00 93.56 78 LEU A N 1
ATOM 627 C CA . LEU A 1 78 ? 0.296 -2.283 -17.167 1.00 93.56 78 LEU A CA 1
ATOM 628 C C . LEU A 1 78 ? -0.981 -1.791 -17.847 1.00 93.56 78 LEU A C 1
ATOM 630 O O . LEU A 1 78 ? -1.153 -0.584 -18.008 1.00 93.56 78 LEU A O 1
ATOM 634 N N . VAL A 1 79 ? -1.842 -2.710 -18.278 1.00 93.75 79 VAL A N 1
ATOM 635 C CA . VAL A 1 79 ? -3.060 -2.381 -19.027 1.00 93.75 79 VAL A CA 1
ATOM 636 C C . VAL A 1 79 ? -4.290 -2.775 -18.219 1.00 93.75 79 VAL A C 1
ATOM 638 O O . VAL A 1 79 ? -4.429 -3.945 -17.857 1.00 93.75 79 VAL A O 1
ATOM 641 N N . ILE A 1 80 ? -5.170 -1.807 -17.965 1.00 91.38 80 ILE A N 1
ATOM 642 C CA . ILE A 1 80 ? -6.454 -1.967 -17.267 1.00 91.38 80 ILE A CA 1
ATOM 643 C C . ILE A 1 80 ? -7.498 -1.166 -18.037 1.00 91.38 80 ILE A C 1
ATOM 645 O O . ILE A 1 80 ? -7.270 0.012 -18.290 1.00 91.38 80 ILE A O 1
ATOM 649 N N . ASP A 1 81 ? -8.619 -1.785 -18.412 1.00 88.31 81 ASP A N 1
ATOM 650 C CA . ASP A 1 81 ? -9.710 -1.136 -19.160 1.00 88.31 81 ASP A CA 1
ATOM 651 C C . ASP A 1 81 ? -9.210 -0.311 -20.361 1.00 88.31 81 ASP A C 1
ATOM 653 O O . ASP A 1 81 ? -9.606 0.831 -20.577 1.00 88.31 81 ASP A O 1
ATOM 657 N N . GLU A 1 82 ? -8.270 -0.891 -21.117 1.00 87.12 82 GLU A N 1
ATOM 658 C CA . GLU A 1 82 ? -7.579 -0.277 -22.266 1.00 87.12 82 GLU A CA 1
ATOM 659 C C . GLU A 1 82 ? -6.715 0.967 -21.941 1.00 87.12 82 GLU A C 1
ATOM 661 O O . GLU A 1 82 ? -6.058 1.519 -22.826 1.00 87.12 82 GLU A O 1
ATOM 666 N N . GLN A 1 83 ? -6.614 1.367 -20.670 1.00 91.12 83 GLN A N 1
ATOM 667 C CA . GLN A 1 83 ? -5.688 2.393 -20.189 1.00 91.12 83 GLN A CA 1
ATOM 668 C C . GLN A 1 83 ? -4.309 1.798 -19.896 1.00 91.12 83 GLN A C 1
ATOM 670 O O . GLN A 1 83 ? -4.194 0.693 -19.362 1.00 91.12 83 GLN A O 1
ATOM 675 N N . LYS A 1 84 ? -3.249 2.541 -20.239 1.00 92.75 84 LYS A N 1
ATOM 676 C CA . LYS A 1 84 ? -1.853 2.101 -20.105 1.00 92.75 84 LYS A CA 1
ATOM 677 C C . LYS A 1 84 ? -1.115 2.898 -19.037 1.00 92.75 84 LYS A C 1
ATOM 679 O O . LYS A 1 84 ? -0.990 4.114 -19.142 1.00 92.75 84 LYS A O 1
ATOM 684 N N . PHE A 1 85 ? -0.528 2.184 -18.085 1.00 90.31 85 PHE A N 1
ATOM 685 C CA . PHE A 1 85 ? 0.310 2.736 -17.026 1.00 90.31 85 PHE A CA 1
ATOM 686 C C . PHE A 1 85 ? 1.750 2.280 -17.233 1.00 90.31 85 PHE A C 1
ATOM 688 O O . PHE A 1 85 ? 2.068 1.096 -17.099 1.00 90.31 85 PHE A O 1
ATOM 695 N N . HIS A 1 86 ? 2.634 3.211 -17.586 1.00 88.50 86 HIS A N 1
ATOM 696 C CA . HIS A 1 86 ? 4.048 2.913 -17.794 1.00 88.50 86 HIS A CA 1
ATOM 697 C C . HIS A 1 86 ? 4.793 2.906 -16.461 1.00 88.50 86 HIS A C 1
ATOM 699 O O . HIS A 1 86 ? 4.929 3.937 -15.810 1.00 88.50 86 HIS A O 1
ATOM 705 N N . VAL A 1 87 ? 5.305 1.739 -16.070 1.00 88.81 87 VAL A N 1
ATOM 706 C CA . VAL A 1 87 ? 5.932 1.529 -14.758 1.00 88.81 87 VAL A CA 1
ATOM 707 C C . VAL A 1 87 ? 7.302 0.878 -14.885 1.00 88.81 87 VAL A C 1
ATOM 709 O O . VAL A 1 87 ? 7.573 0.136 -15.832 1.00 88.81 87 VAL A O 1
ATOM 712 N N . SER A 1 88 ? 8.169 1.128 -13.904 1.00 87.06 88 SER A N 1
ATOM 713 C CA . SER A 1 88 ? 9.459 0.441 -13.783 1.00 87.06 88 SER A CA 1
ATOM 714 C C . SER A 1 88 ? 9.274 -0.930 -13.129 1.00 87.06 88 SER A C 1
ATOM 716 O O . SER A 1 88 ? 8.925 -1.019 -11.952 1.00 87.06 88 SER A O 1
ATOM 718 N N . LYS A 1 89 ? 9.568 -2.004 -13.873 1.00 86.62 89 LYS A N 1
ATOM 719 C CA . LYS A 1 89 ? 9.578 -3.396 -13.402 1.00 86.62 89 LYS A CA 1
ATOM 720 C C . LYS A 1 89 ? 10.452 -3.555 -12.168 1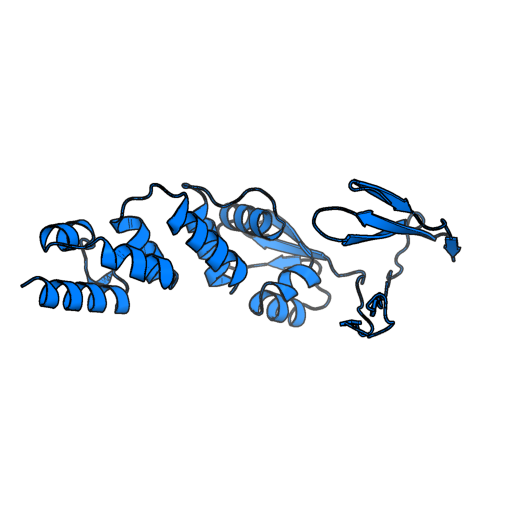.00 86.62 89 LYS A C 1
ATOM 722 O O . LYS A 1 89 ? 10.033 -4.197 -11.213 1.00 86.62 89 LYS A O 1
ATOM 727 N N . LEU A 1 90 ? 11.654 -2.973 -12.185 1.00 84.81 90 LEU A N 1
ATOM 728 C CA . LEU A 1 90 ? 12.607 -3.086 -11.080 1.00 84.81 90 LEU A CA 1
ATOM 729 C C . LEU A 1 90 ? 12.058 -2.428 -9.812 1.00 84.81 90 LEU A C 1
ATOM 731 O O . LEU A 1 90 ? 12.119 -3.019 -8.738 1.00 84.81 90 LEU A O 1
ATOM 735 N N . PHE A 1 91 ? 11.501 -1.224 -9.952 1.00 84.44 91 PHE A N 1
ATOM 736 C CA . PHE A 1 91 ? 10.959 -0.492 -8.817 1.00 84.44 91 PHE A CA 1
ATOM 737 C C . PHE A 1 91 ? 9.714 -1.178 -8.251 1.00 84.44 91 PHE A C 1
ATOM 739 O O . PHE A 1 91 ? 9.699 -1.510 -7.076 1.00 84.44 91 PHE A O 1
ATOM 746 N N . LEU A 1 92 ? 8.711 -1.496 -9.075 1.00 90.38 92 LEU A N 1
ATOM 747 C CA . LEU A 1 92 ? 7.512 -2.184 -8.582 1.00 90.38 92 LEU A CA 1
ATOM 748 C C . LEU A 1 92 ? 7.837 -3.558 -7.978 1.00 90.38 92 LEU A C 1
ATOM 750 O O . LEU A 1 92 ? 7.264 -3.907 -6.953 1.00 90.38 92 LEU A O 1
ATOM 754 N N . SER A 1 93 ? 8.791 -4.307 -8.547 1.00 91.38 93 SER A N 1
ATOM 755 C CA . SER A 1 93 ? 9.235 -5.586 -7.962 1.00 91.38 93 SER A CA 1
ATOM 756 C C . SER A 1 93 ? 9.857 -5.417 -6.579 1.00 91.38 93 SER A C 1
ATOM 758 O O . SER A 1 93 ? 9.689 -6.287 -5.732 1.00 91.38 93 SER A O 1
ATOM 760 N N . SER A 1 94 ? 10.593 -4.324 -6.342 1.00 87.81 94 SER A N 1
ATOM 761 C CA . SER A 1 94 ? 11.204 -4.073 -5.032 1.00 87.81 94 SER A CA 1
ATOM 762 C C . SER A 1 94 ? 10.180 -3.650 -3.980 1.00 87.81 94 SER A C 1
ATOM 764 O O . SER A 1 94 ? 10.423 -3.836 -2.792 1.00 87.81 94 SER A O 1
ATOM 766 N N . GLN A 1 95 ? 9.040 -3.103 -4.411 1.00 87.75 95 GLN A N 1
ATOM 767 C CA . GLN A 1 95 ? 7.953 -2.687 -3.525 1.00 87.75 95 GLN A CA 1
ATOM 768 C C . GLN A 1 95 ? 6.907 -3.785 -3.288 1.00 87.75 95 GLN A C 1
ATOM 770 O O . GLN A 1 95 ? 6.160 -3.705 -2.315 1.00 87.75 95 GLN A O 1
ATOM 775 N N . SER A 1 96 ? 6.836 -4.792 -4.164 1.00 94.38 96 SER A N 1
ATOM 776 C CA . SER A 1 96 ? 5.767 -5.790 -4.169 1.00 94.38 96 SER A CA 1
ATOM 777 C C . SER A 1 96 ? 6.257 -7.162 -4.658 1.00 94.38 96 SER A C 1
ATOM 779 O O . SER A 1 96 ? 6.646 -7.313 -5.826 1.00 94.38 96 SER A O 1
ATOM 781 N N . PRO A 1 97 ? 6.145 -8.209 -3.818 1.00 92.94 97 PRO A N 1
ATOM 782 C CA . PRO A 1 97 ? 6.371 -9.591 -4.239 1.00 92.94 97 PRO A CA 1
ATOM 783 C C . PRO A 1 97 ? 5.433 -10.033 -5.372 1.00 92.94 97 PRO A C 1
ATOM 785 O O . PRO A 1 97 ? 5.818 -10.844 -6.216 1.00 92.94 97 PRO A O 1
ATOM 788 N N . TYR A 1 98 ? 4.210 -9.490 -5.419 1.00 95.00 98 TYR A N 1
ATOM 789 C CA . TYR A 1 98 ? 3.264 -9.758 -6.502 1.00 95.00 98 TYR A CA 1
ATOM 790 C C . TYR A 1 98 ? 3.835 -9.291 -7.842 1.00 95.00 98 TYR A C 1
ATOM 792 O O . TYR A 1 98 ? 3.913 -10.081 -8.785 1.00 95.00 98 TYR A O 1
ATOM 800 N N . PHE A 1 99 ? 4.294 -8.039 -7.922 1.00 94.12 99 PHE A N 1
ATOM 801 C CA . PHE A 1 99 ? 4.854 -7.496 -9.157 1.00 94.12 99 PHE A CA 1
ATOM 802 C C . PHE A 1 99 ? 6.169 -8.178 -9.544 1.00 94.12 99 PHE A C 1
ATOM 804 O O . PHE A 1 99 ? 6.375 -8.457 -10.727 1.00 94.12 99 PHE A O 1
ATOM 811 N N . ALA A 1 100 ? 7.009 -8.547 -8.570 1.00 92.12 100 ALA A N 1
ATOM 812 C CA . ALA A 1 100 ? 8.205 -9.352 -8.826 1.00 92.12 100 ALA A CA 1
ATOM 813 C C . ALA A 1 100 ? 7.858 -10.673 -9.542 1.00 92.12 100 ALA A C 1
ATOM 815 O O . ALA A 1 100 ? 8.440 -11.007 -10.580 1.00 92.12 100 ALA A O 1
ATOM 816 N N . ASN A 1 101 ? 6.844 -11.386 -9.045 1.00 94.94 101 ASN A N 1
ATOM 817 C CA . ASN A 1 101 ? 6.357 -12.620 -9.658 1.00 94.94 101 ASN A CA 1
ATOM 818 C C . ASN A 1 101 ? 5.690 -12.375 -11.020 1.00 94.94 101 ASN A C 1
ATOM 820 O O . ASN A 1 101 ? 5.936 -13.120 -11.973 1.00 94.94 101 ASN A O 1
ATOM 824 N N . LEU A 1 102 ? 4.874 -11.324 -11.139 1.00 94.56 102 LEU A N 1
ATOM 825 C CA . LEU A 1 102 ? 4.186 -10.959 -12.377 1.00 94.56 102 LEU A CA 1
ATOM 826 C C . LEU A 1 102 ? 5.182 -10.710 -13.515 1.00 94.56 102 LEU A C 1
ATOM 828 O O . LEU A 1 102 ? 5.011 -11.245 -14.613 1.00 94.56 102 LEU A O 1
ATOM 832 N N . PHE A 1 103 ? 6.226 -9.920 -13.260 1.00 92.50 103 PHE A N 1
ATOM 833 C CA . PHE A 1 103 ? 7.218 -9.569 -14.273 1.00 92.50 103 PHE A CA 1
ATOM 834 C C . PHE A 1 103 ? 8.163 -10.721 -14.600 1.00 92.50 103 PHE A C 1
ATOM 836 O O . PHE A 1 103 ? 8.567 -10.846 -15.755 1.00 92.50 103 PHE A O 1
ATOM 843 N N . SER A 1 104 ? 8.456 -11.594 -13.632 1.00 91.00 104 SER A N 1
ATOM 844 C CA . SER A 1 104 ? 9.192 -12.838 -13.879 1.00 91.00 104 SER A CA 1
ATOM 845 C C . SER A 1 104 ? 8.436 -13.754 -14.856 1.00 91.00 104 SER A C 1
ATOM 847 O O . SER A 1 104 ? 8.986 -14.184 -15.873 1.00 91.00 104 SER A O 1
ATOM 849 N N . ARG A 1 105 ? 7.129 -13.960 -14.627 1.00 92.50 105 ARG A N 1
ATOM 850 C CA . ARG A 1 105 ? 6.254 -14.787 -15.487 1.00 92.50 105 ARG A CA 1
ATOM 851 C C . ARG A 1 105 ? 5.983 -14.185 -16.867 1.00 92.50 105 ARG A C 1
ATOM 853 O O . ARG A 1 105 ? 5.617 -14.907 -17.788 1.00 92.50 105 ARG A O 1
ATOM 860 N N . ASN A 1 106 ? 6.138 -12.872 -17.012 1.00 89.50 106 ASN A N 1
ATOM 861 C CA . ASN A 1 106 ? 5.896 -12.134 -18.253 1.00 89.50 106 ASN A CA 1
ATOM 862 C C . ASN A 1 106 ? 7.191 -11.513 -18.801 1.00 89.50 106 ASN A C 1
ATOM 864 O O . ASN A 1 106 ? 7.191 -10.396 -19.331 1.00 89.50 106 ASN A O 1
ATOM 868 N N . SER A 1 107 ? 8.309 -12.228 -18.662 1.00 84.88 107 SER A N 1
ATOM 869 C CA . SER A 1 107 ? 9.595 -11.800 -19.211 1.00 84.88 107 SER A CA 1
ATOM 870 C C . SER A 1 107 ? 9.498 -11.574 -20.729 1.00 84.88 107 SER A C 1
ATOM 872 O O . SER A 1 107 ? 8.794 -12.278 -21.448 1.00 84.88 107 SER A O 1
ATOM 874 N N . GLY A 1 108 ? 10.136 -10.507 -21.218 1.00 81.31 108 GLY A N 1
ATOM 875 C CA . GLY A 1 108 ? 10.083 -10.106 -22.631 1.00 81.31 108 GLY A CA 1
ATOM 876 C C . GLY A 1 108 ? 8.812 -9.369 -23.077 1.00 81.31 108 GLY A C 1
ATOM 877 O O . GLY A 1 108 ? 8.842 -8.728 -24.124 1.00 81.31 108 GLY A O 1
ATOM 878 N N . LYS A 1 109 ? 7.724 -9.365 -22.292 1.00 86.69 109 LYS A N 1
ATOM 879 C CA . LYS A 1 109 ? 6.528 -8.583 -22.640 1.00 86.69 109 LYS A CA 1
ATOM 880 C C . LYS A 1 109 ? 6.736 -7.087 -22.384 1.00 86.69 109 LYS A C 1
ATOM 882 O O . LYS A 1 109 ? 7.274 -6.687 -21.340 1.00 86.69 109 LYS A O 1
ATOM 887 N N . SER A 1 110 ? 6.284 -6.279 -23.343 1.00 86.31 110 SER A N 1
ATOM 888 C CA . SER A 1 110 ? 6.189 -4.816 -23.253 1.00 86.31 110 SER A CA 1
ATOM 889 C C . SER A 1 110 ? 4.891 -4.353 -22.590 1.00 86.31 110 SER A C 1
ATOM 891 O O . SER A 1 110 ? 4.871 -3.277 -21.996 1.00 86.31 110 SER A O 1
ATOM 893 N N . GLU A 1 111 ? 3.838 -5.174 -22.643 1.00 92.88 111 GLU A N 1
ATOM 894 C CA . GLU A 1 111 ? 2.520 -4.886 -22.073 1.00 92.88 111 GLU A CA 1
ATOM 895 C C . GLU A 1 111 ? 1.989 -6.091 -21.288 1.00 92.88 111 GLU A C 1
ATOM 897 O O . GLU A 1 111 ? 2.147 -7.243 -21.706 1.00 92.88 111 GLU A O 1
ATOM 902 N N . ILE A 1 112 ? 1.370 -5.833 -20.136 1.00 94.19 112 ILE A N 1
ATOM 903 C CA . ILE A 1 112 ? 0.769 -6.852 -19.273 1.00 94.19 112 ILE A CA 1
ATOM 904 C C . ILE A 1 112 ? -0.627 -6.380 -18.877 1.00 94.19 112 ILE A C 1
ATOM 906 O O . ILE A 1 112 ? -0.769 -5.351 -18.222 1.00 94.19 112 ILE A O 1
ATOM 910 N N . LYS A 1 113 ? -1.654 -7.147 -19.252 1.00 93.69 113 LYS A N 1
ATOM 911 C CA . LYS A 1 113 ? -3.025 -6.901 -18.796 1.00 93.69 113 LYS A CA 1
ATOM 912 C C . LYS A 1 113 ? -3.162 -7.324 -17.333 1.00 93.69 113 LYS A C 1
ATOM 914 O O . LYS A 1 113 ? -2.801 -8.452 -16.994 1.00 93.69 113 LYS A O 1
ATOM 919 N N . LEU A 1 114 ? -3.663 -6.425 -16.494 1.00 90.69 114 LEU A N 1
ATOM 920 C CA . LEU A 1 114 ? -4.035 -6.719 -15.112 1.00 90.69 114 LEU A CA 1
ATOM 921 C C . LEU A 1 114 ? -5.544 -6.956 -15.035 1.00 90.69 114 LEU A C 1
ATOM 923 O O . LEU A 1 114 ? -6.318 -6.361 -15.782 1.00 90.69 114 LEU A O 1
ATOM 927 N N . SER A 1 115 ? -5.962 -7.856 -14.152 1.00 75.25 115 SER A N 1
ATOM 928 C CA . SER A 1 115 ? -7.378 -8.120 -13.899 1.00 75.25 115 SER A CA 1
ATOM 929 C C . SER A 1 115 ? -7.988 -7.045 -12.998 1.00 75.25 115 SER A C 1
ATOM 931 O O . SER A 1 115 ? -7.355 -6.632 -12.027 1.00 75.25 115 SER A O 1
ATOM 933 N N . THR A 1 116 ? -9.222 -6.644 -13.326 1.00 63.09 116 THR A N 1
ATOM 934 C CA . THR A 1 116 ? -10.232 -6.009 -12.451 1.00 63.09 116 THR A CA 1
ATOM 935 C C . THR A 1 116 ? -9.670 -5.166 -11.306 1.00 63.09 116 THR A C 1
ATOM 937 O O . THR A 1 116 ? -9.824 -5.495 -10.131 1.00 63.09 116 THR A O 1
ATOM 940 N N . SER A 1 117 ? -9.023 -4.063 -11.651 1.00 67.75 117 SER A N 1
ATOM 941 C CA . SER A 1 117 ? -8.715 -2.981 -10.716 1.00 67.75 117 SER A CA 1
ATOM 942 C C . SER A 1 117 ? -9.261 -1.693 -11.315 1.00 67.75 117 SER A C 1
ATOM 944 O O . SER A 1 117 ? -9.257 -1.538 -12.528 1.00 67.75 117 SER A O 1
ATOM 946 N N . ASN A 1 118 ? -9.779 -0.784 -10.493 1.00 86.31 118 ASN A N 1
ATOM 947 C CA . ASN A 1 118 ? -10.209 0.523 -10.984 1.00 86.31 118 ASN A CA 1
ATOM 948 C C . ASN A 1 118 ? -8.958 1.291 -11.485 1.00 86.31 118 ASN A C 1
ATOM 950 O O . ASN A 1 118 ? -8.039 1.489 -10.681 1.00 86.31 118 ASN A O 1
ATOM 954 N N . PRO A 1 119 ? -8.896 1.728 -12.763 1.00 91.19 119 PRO A N 1
ATOM 955 C CA . PRO A 1 119 ? -7.735 2.436 -13.313 1.00 91.19 119 PRO A CA 1
ATOM 956 C C . PRO A 1 119 ? -7.344 3.684 -12.513 1.00 91.19 119 PRO A C 1
ATOM 958 O O . PRO A 1 119 ? -6.162 3.961 -12.325 1.00 91.19 119 PRO A O 1
ATOM 961 N N . GLN A 1 120 ? -8.332 4.415 -11.996 1.00 92.19 120 GLN A N 1
ATOM 962 C CA . GLN A 1 120 ? -8.114 5.632 -11.223 1.00 92.19 120 GLN A CA 1
ATOM 963 C C . GLN A 1 120 ? -7.462 5.326 -9.870 1.00 92.19 120 GLN A C 1
ATOM 965 O O . GLN A 1 120 ? -6.505 5.985 -9.473 1.00 92.19 120 GLN A O 1
ATOM 970 N N . ASN A 1 121 ? -7.906 4.262 -9.199 1.00 93.00 121 ASN A N 1
ATOM 971 C CA . ASN A 1 121 ? -7.281 3.822 -7.951 1.00 93.00 121 ASN A 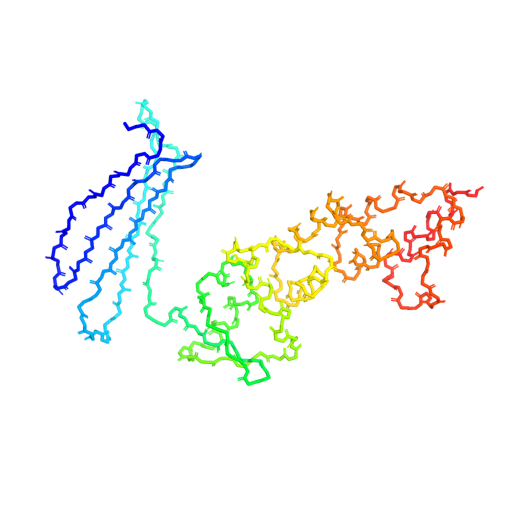CA 1
ATOM 972 C C . ASN A 1 121 ? -5.844 3.338 -8.183 1.00 93.00 121 ASN A C 1
ATOM 974 O O . ASN A 1 121 ? -4.978 3.588 -7.345 1.00 93.00 121 ASN A O 1
ATOM 978 N N . LEU A 1 122 ? -5.568 2.681 -9.322 1.00 92.88 122 LEU A N 1
ATOM 979 C CA . LEU A 1 122 ? -4.194 2.329 -9.686 1.00 92.88 122 LEU A CA 1
ATOM 980 C C . LEU A 1 122 ? -3.338 3.586 -9.890 1.00 92.88 122 LEU A C 1
ATOM 982 O O . LEU A 1 122 ? -2.199 3.607 -9.426 1.00 92.88 122 LEU A O 1
ATOM 986 N N . GLN A 1 123 ? -3.867 4.622 -10.546 1.00 91.94 123 GLN A N 1
ATOM 987 C CA . GLN A 1 123 ? -3.148 5.882 -10.739 1.00 91.94 123 GLN A CA 1
ATOM 988 C C . GLN A 1 123 ? -2.731 6.494 -9.395 1.00 91.94 123 GLN A C 1
ATOM 990 O O . GLN A 1 123 ? -1.54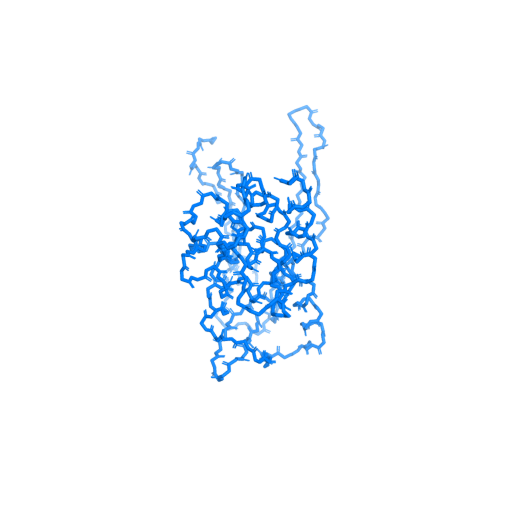3 6.735 -9.187 1.00 91.94 123 GLN A O 1
ATOM 995 N N . PHE A 1 124 ? -3.669 6.650 -8.455 1.00 92.44 124 PHE A N 1
ATOM 996 C CA . PHE A 1 124 ? -3.374 7.189 -7.122 1.00 92.44 124 PHE A CA 1
ATOM 997 C C . PHE A 1 124 ? -2.383 6.321 -6.338 1.00 92.44 124 PHE A C 1
ATOM 999 O O . PHE A 1 124 ? -1.481 6.828 -5.670 1.00 92.44 124 PHE A O 1
ATOM 1006 N N . PHE A 1 125 ? -2.504 4.996 -6.449 1.00 94.19 125 PHE A N 1
ATOM 1007 C CA . PHE A 1 125 ? -1.540 4.071 -5.861 1.00 94.19 125 PHE A CA 1
ATOM 1008 C C . PHE A 1 125 ? -0.127 4.279 -6.427 1.00 94.19 125 PHE A C 1
ATOM 1010 O O . PHE A 1 125 ? 0.837 4.331 -5.661 1.00 94.19 125 PHE A O 1
ATOM 1017 N N . LEU A 1 126 ? 0.010 4.408 -7.751 1.00 91.31 126 LEU A N 1
ATOM 1018 C CA . LEU A 1 126 ? 1.303 4.626 -8.398 1.00 91.31 126 LEU A CA 1
ATOM 1019 C C . LEU A 1 126 ? 1.891 5.987 -8.013 1.00 91.31 126 LEU A C 1
ATOM 1021 O O . LEU A 1 126 ? 3.071 6.050 -7.681 1.00 91.31 126 LEU A O 1
ATOM 1025 N N . GLU A 1 127 ? 1.089 7.050 -7.987 1.00 87.19 127 GLU A N 1
ATOM 1026 C CA . GLU A 1 127 ? 1.514 8.380 -7.531 1.00 87.19 127 GLU A CA 1
ATOM 1027 C C . GLU A 1 127 ? 2.093 8.323 -6.110 1.00 87.19 127 GLU A C 1
ATOM 1029 O O . GLU A 1 127 ? 3.243 8.719 -5.888 1.00 87.19 127 GLU A O 1
ATOM 1034 N N . LEU A 1 128 ? 1.373 7.705 -5.168 1.00 87.81 128 LEU A N 1
ATOM 1035 C CA . LEU A 1 128 ? 1.846 7.539 -3.792 1.00 87.81 128 LEU A CA 1
ATOM 1036 C C . LEU A 1 128 ? 3.121 6.681 -3.692 1.00 87.81 128 LEU A C 1
ATOM 1038 O O . LEU A 1 128 ? 3.989 6.918 -2.836 1.00 87.81 128 LEU A O 1
ATOM 1042 N N . LEU A 1 129 ? 3.241 5.664 -4.550 1.00 86.25 129 LEU A N 1
ATOM 1043 C CA . LEU A 1 129 ? 4.417 4.798 -4.638 1.00 86.25 129 LEU A CA 1
ATOM 1044 C C . LEU A 1 129 ? 5.645 5.559 -5.149 1.00 86.25 129 LEU A C 1
ATOM 1046 O O . LEU A 1 129 ? 6.744 5.362 -4.627 1.00 86.25 129 LEU A O 1
ATOM 1050 N N . TYR A 1 130 ? 5.458 6.448 -6.124 1.00 81.69 130 TYR A N 1
ATOM 1051 C CA . TYR A 1 130 ? 6.513 7.278 -6.707 1.00 81.69 130 TYR A CA 1
ATOM 1052 C C . TYR A 1 130 ? 6.818 8.555 -5.907 1.00 81.69 130 TYR A C 1
ATOM 1054 O O . TYR A 1 130 ? 7.796 9.238 -6.210 1.00 81.69 130 TYR A O 1
ATOM 1062 N N . GLY A 1 131 ? 6.075 8.820 -4.829 1.00 77.69 131 GLY A N 1
ATOM 1063 C CA . GLY A 1 131 ? 6.345 9.917 -3.895 1.00 77.69 131 GLY A CA 1
ATOM 1064 C C . GLY A 1 131 ? 5.626 11.227 -4.220 1.00 77.69 131 GLY A C 1
ATOM 1065 O O . GLY A 1 131 ? 5.985 12.257 -3.652 1.00 77.69 131 GLY A O 1
ATOM 1066 N N . GLU A 1 132 ? 4.627 11.169 -5.098 1.00 72.12 132 GLU A N 1
ATOM 1067 C CA . GLU A 1 132 ? 3.639 12.225 -5.338 1.00 72.12 132 GLU A CA 1
ATOM 1068 C C . GLU A 1 132 ? 2.594 12.221 -4.185 1.00 72.12 132 GLU A C 1
ATOM 1070 O O . GLU A 1 132 ? 2.768 11.443 -3.234 1.00 72.12 132 GLU A O 1
ATOM 1075 N N . PRO A 1 133 ? 1.610 13.149 -4.123 1.00 74.50 133 PRO A N 1
ATOM 1076 C CA . PRO A 1 133 ? 1.001 13.532 -2.852 1.00 74.50 133 PRO A CA 1
ATOM 1077 C C . PRO A 1 133 ? 0.332 12.364 -2.116 1.00 74.50 133 PRO A C 1
ATOM 1079 O O . PRO A 1 133 ? -0.118 11.380 -2.698 1.00 74.50 133 PRO A O 1
ATOM 1082 N N . GLY A 1 134 ? 0.341 12.477 -0.785 1.00 81.44 134 GLY A N 1
ATOM 1083 C CA . GLY A 1 134 ? -0.166 11.456 0.130 1.00 81.44 134 GLY A CA 1
ATOM 1084 C C . GLY A 1 134 ? -1.646 11.119 -0.090 1.00 81.44 134 GLY A C 1
ATOM 1085 O O . GLY A 1 134 ? -2.352 11.899 -0.722 1.00 81.44 134 GLY A O 1
ATOM 1086 N N . PRO A 1 135 ? -2.129 10.003 0.485 1.00 94.06 135 PRO A N 1
ATOM 1087 C CA . PRO A 1 135 ? -3.549 9.669 0.439 1.00 94.06 135 PRO A CA 1
ATOM 1088 C C . PRO A 1 135 ? -4.393 10.778 1.086 1.00 94.06 135 PRO A C 1
ATOM 1090 O O . PRO A 1 135 ? -3.936 11.466 2.005 1.00 94.06 135 PRO A O 1
ATOM 1093 N N . ASP A 1 136 ? -5.631 10.907 0.624 1.00 95.00 136 ASP A N 1
ATOM 1094 C CA . ASP A 1 136 ? -6.639 11.827 1.145 1.00 95.00 136 ASP A CA 1
ATOM 1095 C C . ASP A 1 136 ? -7.957 11.091 1.457 1.00 95.00 136 ASP A C 1
ATOM 1097 O O . ASP A 1 136 ? -8.036 9.863 1.418 1.00 95.00 136 ASP A O 1
ATOM 1101 N N . GLU A 1 137 ? -8.996 11.846 1.805 1.00 96.44 137 GLU A N 1
ATOM 1102 C CA . GLU A 1 137 ? -10.293 11.311 2.214 1.00 96.44 137 GLU A CA 1
ATOM 1103 C C . GLU A 1 137 ? -11.020 10.532 1.121 1.00 96.44 137 GLU A C 1
ATOM 1105 O O . GLU A 1 137 ? -11.752 9.590 1.426 1.00 96.44 137 GLU A O 1
ATOM 1110 N N . GLU A 1 138 ? -10.825 10.908 -0.135 1.00 94.81 138 GLU A N 1
ATOM 1111 C CA . GLU A 1 138 ? -11.465 10.286 -1.289 1.00 94.81 138 GLU A CA 1
ATOM 1112 C C . GLU A 1 138 ? -10.611 9.127 -1.817 1.00 94.81 138 GLU A C 1
ATOM 1114 O O . GLU A 1 138 ? -11.136 8.095 -2.235 1.00 94.81 138 GLU A O 1
ATOM 1119 N N . THR A 1 139 ? -9.284 9.260 -1.757 1.00 95.25 139 THR A N 1
ATOM 1120 C CA . THR A 1 139 ? -8.354 8.327 -2.405 1.00 95.25 139 THR A CA 1
ATOM 1121 C C . THR A 1 139 ? -7.881 7.187 -1.505 1.00 95.25 139 THR A C 1
ATOM 1123 O O . THR A 1 139 ? -7.548 6.114 -2.015 1.00 95.25 139 THR A O 1
ATOM 1126 N N . VAL A 1 140 ? -7.870 7.358 -0.175 1.00 97.56 140 VAL A N 1
ATOM 1127 C CA . VAL A 1 140 ? -7.246 6.398 0.756 1.00 97.56 140 VAL A CA 1
ATOM 1128 C C . VAL A 1 140 ? -7.797 4.975 0.640 1.00 97.56 140 VAL A C 1
ATOM 1130 O O . VAL A 1 140 ? -7.017 4.023 0.653 1.00 97.56 140 VAL A O 1
ATOM 1133 N N . GLU A 1 141 ? -9.114 4.802 0.498 1.00 96.75 141 GLU A N 1
ATOM 1134 C CA . GLU A 1 141 ? -9.704 3.464 0.374 1.00 96.75 141 GLU A CA 1
ATOM 1135 C C . GLU A 1 141 ? -9.353 2.819 -0.970 1.00 96.75 141 GLU A C 1
ATOM 1137 O O . GLU A 1 141 ? -9.002 1.638 -1.020 1.00 96.75 141 GLU A O 1
ATOM 1142 N N . GLY A 1 142 ? -9.398 3.599 -2.053 1.00 95.81 142 GLY A N 1
ATOM 1143 C CA . GLY A 1 142 ? -9.012 3.132 -3.380 1.00 95.81 142 GLY A CA 1
ATOM 1144 C C . GLY A 1 142 ? -7.556 2.673 -3.418 1.00 95.81 142 GLY A C 1
ATOM 1145 O O . GLY A 1 142 ? -7.262 1.593 -3.930 1.00 95.81 142 GLY A O 1
ATOM 1146 N N . ILE A 1 143 ? -6.658 3.447 -2.806 1.00 96.38 143 ILE A N 1
ATOM 1147 C CA . ILE A 1 143 ? -5.237 3.107 -2.685 1.00 96.38 143 ILE A CA 1
ATOM 1148 C C . ILE A 1 143 ? -5.049 1.836 -1.847 1.00 96.38 143 ILE A C 1
ATOM 1150 O O . ILE A 1 143 ? -4.297 0.954 -2.263 1.00 96.38 143 ILE A O 1
ATOM 1154 N N . LEU A 1 144 ? -5.729 1.712 -0.699 1.00 97.12 144 LEU A N 1
ATOM 1155 C CA . LEU A 1 144 ? -5.648 0.522 0.159 1.00 97.12 144 LEU A CA 1
ATOM 1156 C C . LEU A 1 144 ? -6.094 -0.745 -0.568 1.00 97.12 144 LEU A C 1
ATOM 1158 O O . LEU A 1 144 ? -5.409 -1.760 -0.483 1.00 97.12 144 LEU A O 1
ATOM 1162 N N . SER A 1 145 ? -7.182 -0.666 -1.335 1.00 95.75 145 SER A N 1
ATOM 1163 C CA . SER A 1 145 ? -7.676 -1.777 -2.152 1.00 95.75 145 SER A CA 1
ATOM 1164 C C . SER A 1 145 ? -6.620 -2.288 -3.137 1.00 95.75 145 SER A C 1
ATOM 1166 O O . SER A 1 145 ? -6.366 -3.489 -3.222 1.00 95.75 145 SER A O 1
ATOM 1168 N N . ILE A 1 146 ? -5.934 -1.377 -3.832 1.00 95.50 146 ILE A N 1
ATOM 1169 C CA . ILE A 1 146 ? -4.850 -1.735 -4.756 1.00 95.50 146 ILE A CA 1
ATOM 1170 C C . ILE A 1 146 ? -3.619 -2.255 -4.002 1.00 95.50 146 ILE A C 1
ATOM 1172 O O . ILE A 1 146 ? -2.991 -3.226 -4.429 1.00 95.50 146 ILE A O 1
ATOM 1176 N N . ALA A 1 147 ? -3.269 -1.629 -2.877 1.00 95.75 147 ALA A N 1
ATOM 1177 C CA . ALA A 1 147 ? -2.095 -1.990 -2.095 1.00 95.75 147 ALA A CA 1
ATOM 1178 C C . ALA A 1 147 ? -2.214 -3.381 -1.458 1.00 95.75 147 ALA A C 1
ATOM 1180 O O . ALA A 1 147 ? -1.216 -4.105 -1.434 1.00 95.75 147 ALA A O 1
ATOM 1181 N N . ASP A 1 148 ? -3.407 -3.748 -0.986 1.00 95.12 148 ASP A N 1
ATOM 1182 C CA . ASP A 1 148 ? -3.738 -5.086 -0.493 1.00 95.12 148 ASP A CA 1
ATOM 1183 C C . ASP A 1 148 ? -3.695 -6.111 -1.637 1.00 95.12 148 ASP A C 1
ATOM 1185 O O . ASP A 1 148 ? -2.932 -7.079 -1.576 1.00 95.12 148 ASP A O 1
ATOM 1189 N N . MET A 1 149 ? -4.384 -5.824 -2.750 1.00 94.06 149 MET A N 1
ATOM 1190 C CA . MET A 1 149 ? -4.427 -6.694 -3.932 1.00 94.06 149 MET A CA 1
ATOM 1191 C C . MET A 1 149 ? -3.033 -7.024 -4.484 1.00 94.06 149 MET A C 1
ATOM 1193 O O . MET A 1 149 ? -2.750 -8.171 -4.837 1.00 94.06 149 MET A O 1
ATOM 1197 N N . TYR A 1 150 ? -2.152 -6.025 -4.561 1.00 94.12 150 TYR A N 1
ATOM 1198 C CA . TYR A 1 150 ? -0.796 -6.184 -5.086 1.00 94.12 150 TYR A CA 1
ATOM 1199 C C . TYR A 1 150 ? 0.268 -6.340 -4.001 1.00 94.12 150 TYR A C 1
ATOM 1201 O O . TYR A 1 150 ? 1.455 -6.275 -4.313 1.00 94.12 150 TYR A O 1
ATOM 1209 N N . ASN A 1 151 ? -0.125 -6.605 -2.753 1.00 94.81 151 ASN A N 1
ATOM 1210 C CA . ASN A 1 151 ? 0.767 -6.864 -1.625 1.00 94.81 151 ASN A CA 1
ATOM 1211 C C . ASN A 1 151 ? 1.910 -5.837 -1.516 1.00 94.81 151 ASN A C 1
ATOM 1213 O O . ASN A 1 151 ? 3.074 -6.123 -1.818 1.00 94.81 151 ASN A O 1
ATOM 1217 N N . THR A 1 152 ? 1.552 -4.626 -1.092 1.00 95.38 152 THR A N 1
ATOM 1218 C CA . THR A 1 152 ? 2.458 -3.472 -1.000 1.00 95.38 152 THR A CA 1
ATOM 1219 C C . THR A 1 152 ? 2.479 -2.920 0.436 1.00 95.38 152 THR A C 1
ATOM 1221 O O . THR A 1 152 ? 1.895 -1.866 0.705 1.00 95.38 152 THR A O 1
ATOM 1224 N N . PRO A 1 153 ? 3.149 -3.594 1.397 1.00 93.12 153 PRO A N 1
ATOM 1225 C CA . PRO A 1 153 ? 3.046 -3.268 2.827 1.00 93.12 153 PRO A CA 1
ATOM 1226 C C . PRO A 1 153 ? 3.440 -1.828 3.174 1.00 93.12 153 PRO A C 1
ATOM 1228 O O . PRO A 1 153 ? 2.839 -1.205 4.045 1.00 93.12 153 PRO A O 1
ATOM 1231 N N . THR A 1 154 ? 4.420 -1.265 2.462 1.00 91.00 154 THR A N 1
ATOM 1232 C CA . THR A 1 154 ? 4.848 0.131 2.644 1.00 91.00 154 THR A CA 1
ATOM 1233 C C . THR A 1 154 ? 3.719 1.120 2.353 1.00 91.00 154 THR A C 1
ATOM 1235 O O . THR A 1 154 ? 3.606 2.138 3.032 1.00 91.00 154 THR A O 1
ATOM 1238 N N . ILE A 1 155 ? 2.881 0.834 1.352 1.00 94.88 155 ILE A N 1
ATOM 1239 C CA . ILE A 1 155 ? 1.746 1.690 0.992 1.00 94.88 155 ILE A CA 1
ATOM 1240 C C . ILE A 1 155 ? 0.603 1.514 1.984 1.00 94.88 155 ILE A C 1
ATOM 1242 O O . ILE A 1 155 ? 0.067 2.515 2.449 1.00 94.88 155 ILE A O 1
ATOM 1246 N N . ILE A 1 156 ? 0.307 0.272 2.381 1.00 97.25 156 ILE A N 1
ATOM 1247 C CA . ILE A 1 156 ? -0.679 -0.022 3.432 1.00 97.25 156 ILE A CA 1
ATOM 1248 C C . ILE A 1 156 ? -0.350 0.775 4.699 1.00 97.25 156 ILE A C 1
ATOM 1250 O O . ILE A 1 156 ? -1.204 1.490 5.216 1.00 97.25 156 ILE A O 1
ATOM 1254 N N . LYS A 1 157 ? 0.917 0.751 5.129 1.00 95.94 157 LYS A N 1
ATOM 1255 C CA . LYS A 1 157 ? 1.384 1.510 6.293 1.00 95.94 157 LYS A CA 1
ATOM 1256 C C . LYS A 1 157 ? 1.192 3.023 6.136 1.00 95.94 157 LYS A C 1
ATOM 1258 O O . LYS A 1 157 ? 0.703 3.667 7.056 1.00 95.94 157 LYS A O 1
ATOM 1263 N N . LYS A 1 158 ? 1.534 3.604 4.978 1.00 95.06 158 LYS A N 1
ATOM 1264 C CA . LYS A 1 158 ? 1.320 5.044 4.721 1.00 95.06 158 LYS A CA 1
ATOM 1265 C C . LYS A 1 158 ? -0.162 5.431 4.788 1.00 95.06 158 LYS A C 1
ATOM 1267 O O . LYS A 1 158 ? -0.498 6.497 5.300 1.00 95.06 158 LYS A O 1
ATOM 1272 N N . CYS A 1 159 ? -1.044 4.586 4.259 1.00 98.00 159 CYS A N 1
ATOM 1273 C CA . CYS A 1 159 ? -2.488 4.795 4.341 1.00 98.00 159 CYS A CA 1
ATOM 1274 C C . CYS A 1 159 ? -2.997 4.668 5.782 1.00 98.00 159 CYS A C 1
ATOM 1276 O O . CYS A 1 159 ? -3.812 5.481 6.211 1.00 98.00 159 CYS A O 1
ATOM 1278 N N . GLU A 1 160 ? -2.489 3.701 6.547 1.00 98.38 160 GLU A N 1
ATOM 1279 C CA . GLU A 1 160 ? -2.816 3.541 7.966 1.00 98.38 160 GLU A CA 1
ATOM 1280 C C . GLU A 1 160 ? -2.390 4.764 8.795 1.00 98.38 160 GLU A C 1
ATOM 1282 O O . GLU A 1 160 ? -3.194 5.301 9.557 1.00 98.38 160 GLU A O 1
ATOM 1287 N N . GLU A 1 161 ? -1.168 5.265 8.591 1.00 97.31 161 GLU A N 1
ATOM 1288 C CA . GLU A 1 161 ? -0.661 6.493 9.223 1.00 97.31 161 GLU A CA 1
ATOM 1289 C C . GLU A 1 161 ? -1.560 7.696 8.905 1.00 97.31 161 GLU A C 1
ATOM 1291 O O . GLU A 1 161 ? -1.947 8.451 9.798 1.00 97.31 161 GLU A O 1
ATOM 1296 N N . TYR A 1 162 ? -1.975 7.848 7.645 1.00 97.62 162 TYR A N 1
ATOM 1297 C CA . TYR A 1 162 ? -2.922 8.891 7.259 1.00 97.62 162 TYR A CA 1
ATOM 1298 C C . TYR A 1 162 ? -4.269 8.763 7.992 1.00 97.62 162 TYR A C 1
ATOM 1300 O O . TYR A 1 162 ? -4.773 9.754 8.531 1.00 97.62 162 TYR A O 1
ATOM 1308 N N . LEU A 1 163 ? -4.837 7.554 8.054 1.00 98.44 163 LEU A N 1
ATOM 1309 C CA . LEU A 1 163 ? -6.110 7.293 8.735 1.00 98.44 163 LEU A CA 1
ATOM 1310 C C . LEU A 1 163 ? -6.028 7.577 10.240 1.00 98.44 163 LEU A C 1
ATOM 1312 O O . LEU A 1 163 ? -7.004 8.041 10.838 1.00 98.44 163 LEU A O 1
ATOM 1316 N N . LEU A 1 164 ? -4.873 7.328 10.855 1.00 97.69 164 LEU A N 1
ATOM 1317 C CA . LEU A 1 164 ? -4.619 7.604 12.267 1.00 97.69 164 LEU A CA 1
ATOM 1318 C C . LEU A 1 164 ? -4.458 9.100 12.557 1.00 97.69 164 LEU A C 1
ATOM 1320 O O . LEU A 1 164 ? -5.044 9.596 13.523 1.00 97.69 164 LEU A O 1
ATOM 1324 N N . GLU A 1 165 ? -3.666 9.803 11.748 1.00 95.88 165 GLU A N 1
ATOM 1325 C CA . GLU A 1 165 ? -3.150 11.133 12.091 1.00 95.88 165 GLU A CA 1
ATOM 1326 C C . GLU A 1 165 ? -3.912 12.291 11.449 1.00 95.88 165 GLU A C 1
ATOM 1328 O O . GLU A 1 165 ? -4.027 13.358 12.052 1.00 95.88 165 GLU A O 1
ATOM 1333 N N . LYS A 1 166 ? -4.393 12.112 10.216 1.00 96.31 166 LYS A N 1
ATOM 1334 C CA . LYS A 1 166 ? -4.868 13.222 9.374 1.00 96.31 166 LYS A CA 1
ATOM 1335 C C . LYS A 1 166 ? -6.324 13.087 8.973 1.00 96.31 166 LYS A C 1
ATOM 1337 O O . LYS A 1 166 ? -6.996 14.098 8.794 1.00 96.31 166 LYS A O 1
ATOM 1342 N N . SER A 1 167 ? -6.801 11.857 8.827 1.00 97.62 167 SER A N 1
ATOM 1343 C CA . SER A 1 167 ? -8.155 11.615 8.359 1.00 97.62 167 SER A CA 1
ATOM 1344 C C . SER A 1 167 ? -9.207 12.019 9.392 1.00 97.62 167 SER A C 1
ATOM 1346 O O . SER A 1 167 ? -9.076 11.718 10.584 1.00 97.62 167 SER A O 1
ATOM 1348 N N . TYR A 1 168 ? -10.303 12.604 8.920 1.00 96.81 168 TYR A N 1
ATOM 1349 C CA . TYR A 1 168 ? -11.491 12.924 9.710 1.00 96.81 168 TYR A CA 1
ATOM 1350 C C . TYR A 1 168 ? -12.654 11.949 9.477 1.00 96.81 168 TYR A C 1
ATOM 1352 O O . TYR A 1 168 ? -13.762 12.214 9.946 1.00 96.81 168 TYR A O 1
ATOM 1360 N N . LYS A 1 169 ? -12.409 10.799 8.826 1.00 96.88 169 LYS A N 1
ATOM 1361 C CA . LYS A 1 169 ? -13.425 9.747 8.673 1.00 96.88 169 LYS A CA 1
ATOM 1362 C C . LYS A 1 169 ? -14.077 9.372 10.007 1.00 96.88 169 LYS A C 1
ATOM 1364 O O . LYS A 1 169 ? -13.368 9.267 11.022 1.00 96.88 169 LYS A O 1
ATOM 1369 N N . PRO A 1 170 ? -15.395 9.108 10.013 1.00 95.94 170 PRO A N 1
ATOM 1370 C CA . PRO A 1 170 ? -16.092 8.570 11.170 1.00 95.94 170 PRO A CA 1
ATOM 1371 C C . PRO A 1 170 ? -15.420 7.309 11.720 1.00 95.94 170 PRO A C 1
ATOM 1373 O O . PRO A 1 170 ? -14.829 6.516 10.985 1.00 95.94 170 PRO A O 1
ATOM 1376 N N . LEU A 1 171 ? -15.558 7.091 13.032 1.00 95.50 171 LEU A N 1
ATOM 1377 C CA . LEU A 1 171 ? -14.990 5.921 13.711 1.00 95.50 171 LEU A CA 1
ATOM 1378 C C . LEU A 1 171 ? -15.449 4.603 13.067 1.00 95.50 171 LEU A C 1
ATOM 1380 O O . LEU A 1 171 ? -14.637 3.697 12.912 1.00 95.50 171 LEU A O 1
ATOM 1384 N N . LYS A 1 172 ? -16.724 4.530 12.660 1.00 94.06 172 LYS A N 1
ATOM 1385 C CA . LYS A 1 172 ? -17.313 3.382 11.959 1.00 94.06 172 LYS A CA 1
ATOM 1386 C C . LYS A 1 172 ? -16.547 3.039 10.679 1.00 94.06 172 LYS A C 1
ATOM 1388 O O . LYS A 1 172 ? -16.102 1.906 10.534 1.00 94.06 172 LYS A O 1
ATOM 1393 N N . GLU A 1 173 ? -16.330 4.019 9.802 1.00 94.75 173 GLU A N 1
ATOM 1394 C CA . GLU A 1 173 ? -15.611 3.821 8.536 1.00 94.75 173 GLU A CA 1
ATOM 1395 C C . GLU A 1 173 ? -14.157 3.404 8.773 1.00 94.75 173 GLU A C 1
ATOM 1397 O O . GLU A 1 173 ? -13.689 2.428 8.191 1.00 94.75 173 GLU A O 1
ATOM 1402 N N . LYS A 1 174 ? -13.447 4.080 9.689 1.00 96.62 174 LYS A N 1
ATOM 1403 C CA . LYS A 1 174 ? -12.064 3.707 10.036 1.00 96.62 174 LYS A CA 1
ATOM 1404 C C . LYS A 1 174 ? -11.977 2.273 10.549 1.00 96.62 174 LYS A C 1
ATOM 1406 O O . LYS A 1 174 ? -11.046 1.557 10.195 1.00 96.62 174 LYS A O 1
ATOM 1411 N N . LEU A 1 175 ? -12.944 1.854 11.362 1.00 95.00 175 LEU A N 1
ATOM 1412 C CA . LEU A 1 175 ? -12.994 0.509 11.914 1.00 95.00 175 LEU A CA 1
ATOM 1413 C C . LEU A 1 175 ? -13.280 -0.547 10.837 1.00 95.00 175 LEU A C 1
ATOM 1415 O O . LEU A 1 175 ? -12.604 -1.573 10.801 1.00 95.00 175 LEU A O 1
ATOM 1419 N N . GLN A 1 176 ? -14.218 -0.272 9.927 1.00 93.06 176 GLN A N 1
ATOM 1420 C CA . GLN A 1 176 ? -14.503 -1.135 8.776 1.00 93.06 176 GLN A CA 1
ATOM 1421 C C . GLN A 1 176 ? -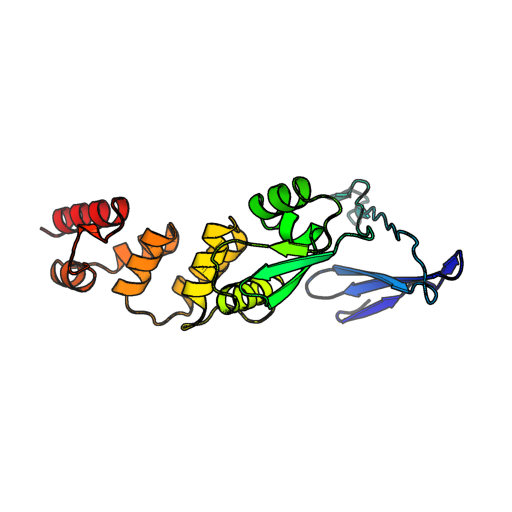13.277 -1.290 7.872 1.00 93.06 176 GLN A C 1
ATOM 1423 O O . GLN A 1 176 ? -12.913 -2.409 7.516 1.00 93.06 176 GLN A O 1
ATOM 1428 N N . MET A 1 177 ? -12.599 -0.184 7.549 1.00 95.38 177 MET A N 1
ATOM 1429 C CA . MET A 1 177 ? -11.356 -0.211 6.776 1.00 95.38 177 MET A CA 1
ATOM 1430 C C . MET A 1 177 ? -10.257 -0.993 7.499 1.00 95.38 177 MET A C 1
ATOM 1432 O O . MET A 1 177 ? -9.513 -1.735 6.860 1.00 95.38 177 MET A O 1
ATOM 1436 N N . ALA A 1 178 ? -10.168 -0.857 8.825 1.00 96.00 178 ALA A N 1
ATOM 1437 C CA . ALA A 1 178 ? -9.179 -1.568 9.618 1.00 96.00 178 ALA A CA 1
ATOM 1438 C C . ALA A 1 178 ? -9.380 -3.087 9.593 1.00 96.00 178 ALA A C 1
ATOM 1440 O O . ALA A 1 178 ? -8.400 -3.813 9.460 1.00 96.00 178 ALA A O 1
ATOM 1441 N N . GLY A 1 179 ? -10.627 -3.563 9.656 1.00 93.44 179 GLY A N 1
ATOM 1442 C CA . GLY A 1 179 ? -10.942 -4.980 9.451 1.00 93.44 179 GLY A CA 1
ATOM 1443 C C . GLY A 1 179 ? -10.641 -5.425 8.017 1.00 93.44 179 GLY A C 1
ATOM 1444 O O . GLY A 1 179 ? -9.826 -6.316 7.797 1.00 93.44 179 GLY A O 1
ATOM 1445 N N . LYS A 1 180 ? -11.226 -4.734 7.028 1.00 93.12 180 LYS A N 1
ATOM 1446 C CA . LYS A 1 180 ? -11.136 -5.080 5.598 1.00 93.12 180 LYS A CA 1
ATOM 1447 C C . LYS A 1 180 ? -9.698 -5.195 5.082 1.00 93.12 180 LYS A C 1
ATOM 1449 O O . LYS A 1 180 ? -9.408 -6.112 4.323 1.00 93.12 180 LYS A O 1
ATOM 1454 N N . TYR A 1 181 ? -8.813 -4.284 5.490 1.00 95.38 181 TYR A N 1
ATOM 1455 C CA . TYR A 1 181 ? -7.418 -4.232 5.030 1.00 95.38 181 TYR A CA 1
ATOM 1456 C C . TYR A 1 181 ? -6.400 -4.638 6.107 1.00 95.38 181 TYR A C 1
ATOM 1458 O O . TYR A 1 181 ? -5.207 -4.393 5.935 1.00 95.38 181 TYR A O 1
ATOM 1466 N N . LYS A 1 182 ? -6.852 -5.239 7.219 1.00 94.69 182 LYS A N 1
ATOM 1467 C CA . LYS A 1 182 ? -5.999 -5.729 8.323 1.00 94.69 182 LYS A CA 1
ATOM 1468 C C . LYS A 1 182 ? -5.041 -4.661 8.878 1.00 94.69 182 LYS A C 1
ATOM 1470 O O . LYS A 1 182 ? -3.844 -4.892 9.052 1.00 94.69 182 LYS A O 1
ATOM 1475 N N . LEU A 1 183 ? -5.576 -3.466 9.133 1.00 97.06 183 LEU A N 1
ATOM 1476 C CA . LEU A 1 183 ? -4.835 -2.316 9.667 1.00 97.06 183 LEU A CA 1
ATOM 1477 C C . LEU A 1 183 ? -4.817 -2.383 11.200 1.00 97.06 183 LEU A C 1
ATOM 1479 O O . LEU A 1 183 ? -5.683 -1.827 11.879 1.00 97.06 183 LEU A O 1
ATOM 1483 N N . GLU A 1 184 ? -3.864 -3.135 11.744 1.00 95.38 184 GLU A N 1
ATOM 1484 C CA . GLU A 1 184 ? -3.815 -3.500 13.164 1.00 95.38 184 GLU A CA 1
ATOM 1485 C C . GLU A 1 184 ? -3.713 -2.308 14.125 1.00 95.38 184 GLU A C 1
ATOM 1487 O O . GLU A 1 184 ? -4.350 -2.300 15.183 1.00 95.38 184 GLU A O 1
ATOM 1492 N N . GLU A 1 185 ? -2.922 -1.287 13.793 1.00 97.00 185 GLU A N 1
ATOM 1493 C CA . GLU A 1 185 ? -2.757 -0.125 14.669 1.00 97.00 185 GLU A CA 1
ATOM 1494 C C . GLU A 1 185 ? -3.998 0.768 14.615 1.00 97.00 185 GLU A C 1
ATOM 1496 O O . GLU A 1 185 ? -4.479 1.241 15.652 1.00 97.00 185 GLU A O 1
ATOM 1501 N N . LEU A 1 186 ? -4.586 0.933 13.427 1.00 97.62 186 LEU A N 1
ATOM 1502 C CA . LEU A 1 186 ? -5.860 1.630 13.274 1.00 97.62 186 LEU A CA 1
ATOM 1503 C C . LEU A 1 186 ? -6.986 0.911 14.022 1.00 97.62 186 LEU A C 1
ATOM 1505 O O . LEU A 1 186 ? -7.754 1.566 14.731 1.00 97.62 186 LEU A O 1
ATOM 1509 N N . ARG A 1 187 ? -7.055 -0.421 13.925 1.00 95.81 187 ARG A N 1
ATOM 1510 C CA . ARG A 1 187 ? -8.033 -1.259 14.631 1.00 95.81 187 ARG A CA 1
ATOM 1511 C C . ARG A 1 187 ? -7.925 -1.068 16.139 1.00 95.81 187 ARG A C 1
ATOM 1513 O O . ARG A 1 18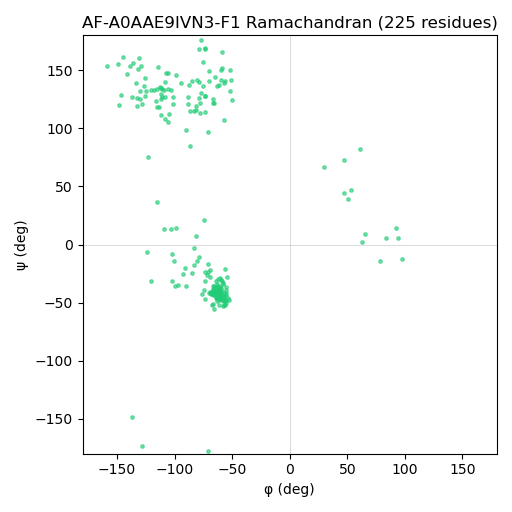7 ? -8.910 -0.693 16.778 1.00 95.81 187 ARG A O 1
ATOM 1520 N N . LYS A 1 188 ? -6.721 -1.219 16.703 1.00 95.94 188 LYS A N 1
ATOM 1521 C CA . LYS A 1 188 ? -6.454 -0.975 18.131 1.00 95.94 188 LYS A CA 1
ATOM 1522 C C . LYS A 1 188 ? -6.860 0.434 18.539 1.00 95.94 188 LYS A C 1
ATOM 1524 O O . LYS A 1 188 ? -7.584 0.610 19.520 1.00 95.94 188 LYS A O 1
ATOM 1529 N N . ARG A 1 189 ? -6.451 1.450 17.770 1.00 96.38 189 ARG A N 1
ATOM 1530 C CA . ARG A 1 189 ? -6.786 2.843 18.076 1.00 96.38 189 ARG A CA 1
ATOM 1531 C C . ARG A 1 189 ? -8.293 3.067 18.087 1.00 96.38 189 ARG A C 1
ATOM 1533 O O . ARG A 1 189 ? -8.790 3.739 18.990 1.00 96.38 189 ARG A O 1
ATOM 1540 N N . CYS A 1 190 ? -9.024 2.494 17.140 1.00 95.75 190 CYS A N 1
ATOM 1541 C CA . CYS A 1 190 ? -10.475 2.606 17.100 1.00 95.75 190 CYS A CA 1
ATOM 1542 C C . CYS A 1 190 ? -11.128 1.910 18.306 1.00 95.75 190 CYS A C 1
ATOM 1544 O O . CYS A 1 190 ? -11.968 2.514 18.970 1.00 95.75 190 CYS A O 1
ATOM 1546 N N . MET A 1 191 ? -10.670 0.709 18.672 1.00 94.50 191 MET A N 1
ATOM 1547 C CA . MET A 1 191 ? -11.184 -0.042 19.828 1.00 94.50 191 MET A CA 1
ATOM 1548 C C . MET A 1 191 ? -10.982 0.668 21.174 1.00 94.50 191 MET A C 1
ATOM 1550 O O . MET A 1 191 ? -11.798 0.512 22.087 1.00 94.50 191 MET A O 1
ATOM 1554 N N . THR A 1 192 ? -9.931 1.484 21.322 1.00 94.62 192 THR A N 1
ATOM 1555 C CA . THR A 1 192 ? -9.743 2.302 22.538 1.00 94.62 192 THR A CA 1
ATOM 1556 C C . THR A 1 192 ? -10.743 3.454 22.662 1.00 94.62 192 THR A C 1
ATOM 1558 O O . THR A 1 192 ? -11.003 3.916 23.772 1.00 94.62 192 THR A O 1
ATOM 1561 N N . ARG A 1 193 ? -11.319 3.915 21.543 1.00 94.25 193 ARG A N 1
ATOM 1562 C CA . ARG A 1 193 ? -12.308 5.008 21.516 1.00 94.25 193 ARG A CA 1
ATOM 1563 C C . ARG A 1 193 ? -13.728 4.541 21.821 1.00 94.25 193 ARG A C 1
ATOM 1565 O O . ARG A 1 193 ? -14.561 5.366 22.166 1.00 94.25 193 ARG A O 1
ATOM 1572 N N . ILE A 1 194 ? -13.995 3.243 21.713 1.00 94.75 194 ILE A N 1
ATOM 1573 C CA . ILE A 1 194 ? -15.268 2.641 22.108 1.00 94.75 194 ILE A CA 1
ATOM 1574 C C . ILE A 1 194 ? -15.263 2.518 23.636 1.00 94.75 194 ILE A C 1
ATOM 1576 O O . ILE A 1 194 ? -14.450 1.774 24.190 1.00 94.75 194 ILE A O 1
ATOM 1580 N N . GLN A 1 195 ? -16.128 3.261 24.324 1.00 94.38 195 GLN A N 1
ATOM 1581 C CA . GLN A 1 195 ? -16.158 3.333 25.793 1.00 94.38 195 GLN A CA 1
ATOM 1582 C C . GLN A 1 195 ? -17.522 2.971 26.386 1.00 94.38 195 GLN A C 1
ATOM 1584 O O . GLN A 1 195 ? -17.652 2.851 27.600 1.00 94.38 195 GLN A O 1
ATOM 1589 N N . SER A 1 196 ? -18.535 2.772 25.547 1.00 94.81 196 SER A N 1
ATOM 15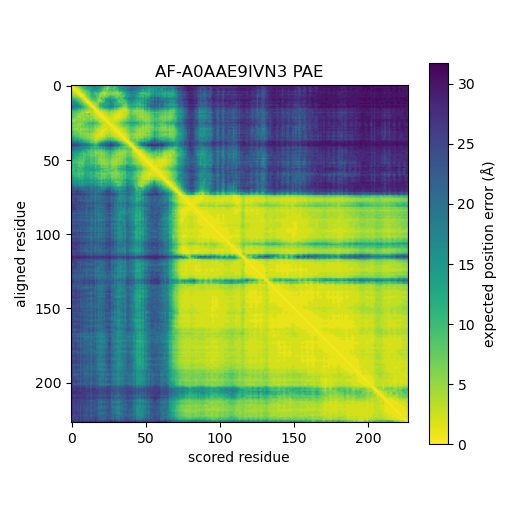90 C CA . SER A 1 196 ? -19.891 2.444 25.967 1.00 94.81 196 SER A CA 1
ATOM 1591 C C . SER A 1 196 ? -20.580 1.489 24.992 1.00 94.81 196 SER A C 1
ATOM 1593 O O . SER A 1 196 ? -20.203 1.368 23.825 1.00 94.81 196 SER A O 1
ATOM 1595 N N . VAL A 1 197 ? -21.651 0.837 25.453 1.00 92.81 197 VAL A N 1
ATOM 1596 C CA . VAL A 1 197 ? -22.523 0.019 24.589 1.00 92.81 197 VAL A CA 1
ATOM 1597 C C . VAL A 1 197 ? -23.148 0.867 23.471 1.00 92.81 197 VAL A C 1
ATOM 1599 O O . VAL A 1 197 ? -23.388 0.366 22.374 1.00 92.81 197 VAL A O 1
ATOM 1602 N N . SER A 1 198 ? -23.386 2.160 23.718 1.00 92.81 198 SER A N 1
ATOM 1603 C CA . SER A 1 198 ? -23.870 3.088 22.689 1.00 92.81 198 SER A CA 1
ATOM 1604 C C . SER A 1 198 ? -22.842 3.288 21.573 1.00 92.81 198 SER A C 1
ATOM 1606 O O . SER A 1 198 ? -23.213 3.290 20.400 1.00 92.81 198 SER A O 1
ATOM 1608 N N . ASP A 1 199 ? -21.554 3.387 21.912 1.00 93.50 199 ASP A N 1
ATOM 1609 C CA . ASP A 1 199 ? -20.483 3.502 20.916 1.00 93.50 199 ASP A CA 1
ATOM 1610 C C . ASP A 1 199 ? -20.409 2.243 20.055 1.00 93.50 199 ASP A C 1
ATOM 1612 O O . ASP A 1 199 ? -20.329 2.343 18.832 1.00 93.50 199 ASP A O 1
ATOM 1616 N N . VAL A 1 200 ? -20.519 1.058 20.670 1.00 92.31 200 VAL A N 1
ATOM 1617 C CA . VAL A 1 200 ? -20.556 -0.215 19.932 1.00 92.31 200 VAL A CA 1
ATOM 1618 C C . VAL A 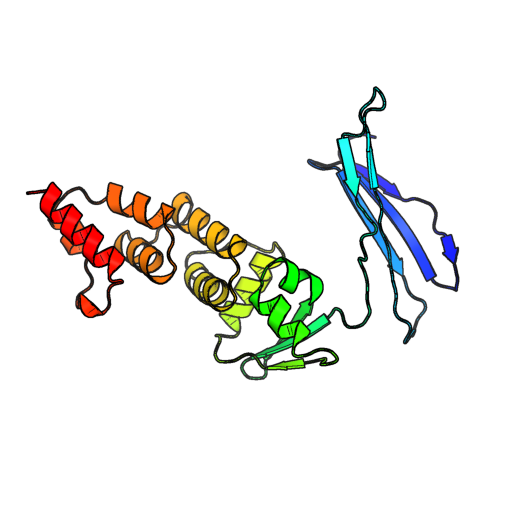1 200 ? -21.701 -0.224 18.917 1.00 92.31 200 VAL A C 1
ATOM 1620 O O . VAL A 1 200 ? -21.485 -0.548 17.752 1.00 92.31 200 VAL A O 1
ATOM 1623 N N . LYS A 1 201 ? -22.905 0.200 19.323 1.00 90.25 201 LYS A N 1
ATOM 1624 C CA . LYS A 1 201 ? -24.056 0.308 18.411 1.00 90.25 201 LYS A CA 1
ATOM 1625 C C . LYS A 1 201 ? -23.800 1.276 17.254 1.00 90.25 201 LYS A C 1
ATOM 1627 O O . LYS A 1 201 ? -24.254 1.018 16.148 1.00 90.25 201 LYS A O 1
ATOM 1632 N N . SER A 1 202 ? -23.069 2.366 17.494 1.00 92.38 202 SER A N 1
ATOM 1633 C CA . SER A 1 202 ? -22.767 3.368 16.462 1.00 92.38 202 SER A CA 1
ATOM 1634 C C . SER A 1 202 ? -21.760 2.899 15.407 1.00 92.38 202 SER A C 1
ATOM 1636 O O . SER A 1 202 ? -21.783 3.395 14.282 1.00 92.38 202 SER A O 1
ATOM 1638 N N . VAL A 1 203 ? -20.881 1.950 15.753 1.00 92.06 203 VAL A N 1
ATOM 1639 C CA . VAL A 1 203 ? -19.866 1.405 14.833 1.00 92.06 203 VAL A CA 1
ATOM 1640 C C . VAL A 1 203 ? -20.259 0.060 14.230 1.00 92.06 203 VAL A C 1
ATOM 1642 O O . VAL A 1 203 ? -19.646 -0.365 13.252 1.00 92.06 203 VAL A O 1
ATOM 1645 N N . ALA A 1 204 ? -21.276 -0.603 14.780 1.00 85.94 204 ALA A N 1
ATOM 1646 C CA . ALA A 1 204 ? -21.821 -1.823 14.210 1.00 85.94 204 ALA A CA 1
ATOM 1647 C C . ALA A 1 204 ? -22.344 -1.577 12.779 1.00 85.94 204 ALA A C 1
ATOM 1649 O O . ALA A 1 204 ? -22.907 -0.523 12.449 1.00 85.94 204 ALA A O 1
ATOM 1650 N N . VAL A 1 205 ? -22.123 -2.562 11.911 1.00 81.81 205 VAL A N 1
ATOM 1651 C CA . VAL A 1 205 ? -22.806 -2.652 10.614 1.00 81.81 205 VAL A CA 1
ATOM 1652 C C . VAL A 1 205 ? -24.243 -3.121 10.822 1.00 81.81 205 VAL A C 1
ATOM 1654 O O . VAL A 1 205 ? -24.554 -3.725 11.847 1.00 81.81 205 VAL A O 1
ATOM 1657 N N . GLU A 1 206 ? -25.119 -2.811 9.867 1.00 79.81 206 GLU A N 1
ATOM 1658 C CA . GLU A 1 206 ? -26.522 -3.237 9.929 1.00 79.81 206 GLU A CA 1
ATOM 1659 C C . GLU A 1 206 ? -26.644 -4.762 9.856 1.00 79.81 206 GLU A C 1
ATOM 1661 O O . GLU A 1 206 ? -27.403 -5.346 10.628 1.00 79.81 206 GLU A O 1
ATOM 1666 N N . ASP A 1 207 ? -25.841 -5.396 8.995 1.00 81.19 207 ASP A N 1
ATOM 1667 C CA . ASP A 1 207 ? -25.707 -6.847 8.910 1.00 81.19 207 ASP A CA 1
ATOM 1668 C C . ASP A 1 207 ? -24.340 -7.301 9.461 1.00 81.19 207 ASP A C 1
ATOM 1670 O O . ASP A 1 207 ? -23.311 -7.088 8.812 1.00 81.19 207 ASP A O 1
ATOM 1674 N N . PRO A 1 208 ? -24.292 -7.948 10.642 1.00 77.31 208 PRO A N 1
ATOM 1675 C CA . PRO A 1 208 ? -23.058 -8.475 11.222 1.00 77.31 208 PRO A CA 1
ATOM 1676 C C . PRO A 1 208 ? -22.291 -9.453 10.323 1.00 77.31 208 PRO A C 1
ATOM 1678 O O . PRO A 1 208 ? -21.096 -9.639 10.540 1.00 77.31 208 PRO A O 1
ATOM 1681 N N . VAL A 1 209 ? -22.944 -10.079 9.336 1.00 81.12 209 VAL A N 1
ATOM 1682 C CA . VAL A 1 209 ? -22.305 -11.007 8.387 1.00 81.12 209 VAL A CA 1
ATOM 1683 C C . VAL A 1 209 ? -21.357 -10.278 7.433 1.00 81.12 209 VAL A C 1
ATOM 1685 O O . VAL A 1 209 ? -20.369 -10.857 6.989 1.00 81.12 209 VAL A O 1
ATOM 1688 N N . GLU A 1 210 ? -21.618 -9.003 7.144 1.00 79.69 210 GLU A N 1
ATOM 1689 C CA . GLU A 1 210 ? -20.752 -8.176 6.296 1.00 79.69 210 GLU A CA 1
ATOM 1690 C C . GLU A 1 210 ? -19.514 -7.654 7.039 1.00 79.69 210 GLU A C 1
ATOM 1692 O O . GLU A 1 210 ? -18.595 -7.105 6.425 1.00 79.69 210 GLU A O 1
ATOM 1697 N N . MET A 1 211 ? -19.475 -7.802 8.367 1.00 82.19 211 MET A N 1
ATOM 1698 C CA . MET A 1 211 ? -18.326 -7.406 9.166 1.00 82.19 211 MET A CA 1
ATOM 1699 C C . MET A 1 211 ? -17.234 -8.468 9.110 1.00 82.19 211 MET A C 1
ATOM 1701 O O . MET A 1 211 ? -17.497 -9.667 9.189 1.00 82.19 211 MET A O 1
ATOM 1705 N N . ASP A 1 212 ? -15.986 -8.009 9.062 1.00 88.38 212 ASP A N 1
ATOM 1706 C CA . ASP A 1 212 ? -14.833 -8.874 9.283 1.00 88.38 212 ASP A CA 1
ATOM 1707 C C . ASP A 1 212 ? -14.990 -9.672 10.595 1.00 88.38 212 ASP A C 1
ATOM 1709 O O . ASP A 1 212 ? -15.352 -9.118 11.637 1.00 88.38 212 ASP A O 1
ATOM 1713 N N . HIS A 1 213 ? -14.750 -10.984 10.539 1.00 88.56 213 HIS A N 1
ATOM 1714 C CA . HIS A 1 213 ? -15.019 -11.886 11.662 1.00 88.56 213 HIS A CA 1
ATOM 1715 C C . HIS A 1 213 ? -14.160 -11.577 12.885 1.00 88.56 213 HIS A C 1
ATOM 1717 O O . HIS A 1 213 ? -14.653 -11.656 14.013 1.00 88.56 213 HIS A O 1
ATOM 1723 N N . ASP A 1 214 ? -12.901 -11.197 12.673 1.00 89.94 214 ASP A N 1
ATOM 1724 C CA . ASP A 1 214 ? -12.022 -10.830 13.773 1.00 89.94 214 ASP A CA 1
ATOM 1725 C C . ASP A 1 214 ? -12.539 -9.537 14.413 1.00 89.94 214 ASP A C 1
ATOM 1727 O O . ASP A 1 214 ? -12.599 -9.424 15.638 1.00 89.94 214 ASP A O 1
ATOM 1731 N N . LEU A 1 215 ? -12.960 -8.569 13.597 1.00 89.81 215 LEU A N 1
ATOM 1732 C CA . LEU A 1 215 ? -13.532 -7.322 14.088 1.00 89.81 215 LEU A CA 1
ATOM 1733 C C . LEU A 1 215 ? -14.834 -7.537 14.878 1.00 89.81 215 LEU A C 1
ATOM 1735 O O . LEU A 1 215 ? -15.035 -6.912 15.924 1.00 89.81 215 LEU A O 1
ATOM 1739 N N . LEU A 1 216 ? -15.704 -8.434 14.410 1.00 90.94 216 LEU A N 1
ATOM 1740 C CA . LEU A 1 216 ? -16.918 -8.822 15.125 1.00 90.94 216 LEU A CA 1
ATOM 1741 C C . LEU A 1 216 ? -16.583 -9.446 16.487 1.00 90.94 216 LEU A C 1
ATOM 1743 O O . LEU A 1 216 ? -17.209 -9.102 17.494 1.00 90.94 216 LEU A O 1
ATOM 1747 N N . ALA A 1 217 ? -15.578 -10.325 16.534 1.00 91.88 217 ALA A N 1
ATOM 1748 C CA . ALA A 1 217 ? -15.106 -10.931 17.774 1.00 91.88 217 ALA A CA 1
ATOM 1749 C C . ALA A 1 217 ? -14.583 -9.872 18.758 1.00 91.88 217 ALA A C 1
ATOM 1751 O O . ALA A 1 217 ? -14.938 -9.911 19.938 1.00 91.88 217 ALA A O 1
ATOM 1752 N N . ASP A 1 218 ? -13.819 -8.884 18.286 1.00 92.00 218 ASP A N 1
ATOM 1753 C CA . ASP A 1 218 ? -13.350 -7.783 19.130 1.00 92.00 218 ASP A CA 1
ATOM 1754 C C . ASP A 1 218 ? -14.500 -6.954 19.696 1.00 92.00 218 ASP A C 1
ATOM 1756 O O . ASP A 1 218 ? -14.493 -6.628 20.883 1.00 92.00 218 ASP A O 1
ATOM 1760 N N . LEU A 1 219 ? -15.495 -6.604 18.873 1.00 92.25 219 LEU A N 1
ATOM 1761 C CA . LEU A 1 219 ? -16.657 -5.846 19.341 1.00 92.25 219 LEU A CA 1
ATOM 1762 C C . LEU A 1 219 ? -17.456 -6.639 20.375 1.00 92.25 219 LEU A C 1
ATOM 1764 O O . LEU A 1 219 ? -17.911 -6.066 21.365 1.00 92.25 219 LEU A O 1
ATOM 1768 N N . PHE A 1 220 ? -17.584 -7.954 20.194 1.00 92.00 220 PHE A N 1
ATOM 1769 C CA . PHE A 1 220 ? -18.222 -8.822 21.176 1.00 92.00 220 PHE A CA 1
ATOM 1770 C C . PHE A 1 220 ? -17.456 -8.835 22.507 1.00 92.00 220 PHE A C 1
ATOM 1772 O O . PHE A 1 220 ? -18.049 -8.585 23.556 1.00 92.00 220 PHE A O 1
ATOM 1779 N N . GLN A 1 221 ? -16.134 -9.031 22.476 1.00 93.06 221 GLN A N 1
ATOM 1780 C CA . GLN A 1 221 ? -15.293 -8.943 23.678 1.00 93.06 221 GLN A CA 1
ATOM 1781 C C . GLN A 1 221 ? -15.379 -7.562 24.331 1.00 93.06 221 GLN A C 1
ATOM 1783 O O . GLN A 1 221 ? -15.429 -7.437 25.555 1.00 93.06 221 GLN A O 1
ATOM 1788 N N . LYS A 1 222 ? -15.460 -6.509 23.515 1.00 92.88 222 LYS A N 1
ATOM 1789 C CA . LYS A 1 222 ? -15.615 -5.145 23.999 1.00 92.88 222 LYS A CA 1
ATOM 1790 C C . LYS A 1 222 ? -16.934 -4.961 24.744 1.00 92.88 222 LYS A C 1
ATOM 1792 O O . LYS A 1 222 ? -16.909 -4.389 25.828 1.00 92.88 222 LYS A O 1
ATOM 1797 N N . ILE A 1 223 ? -18.050 -5.483 24.230 1.00 93.75 223 ILE A N 1
ATOM 1798 C CA . ILE A 1 223 ? -19.342 -5.474 24.938 1.00 93.75 223 ILE A CA 1
ATOM 1799 C C . ILE A 1 223 ? -19.214 -6.180 26.289 1.00 93.75 223 ILE A C 1
ATOM 1801 O O . ILE A 1 223 ? -19.625 -5.610 27.294 1.00 93.75 223 ILE A O 1
ATOM 1805 N N . LEU A 1 224 ? -18.611 -7.374 26.329 1.00 93.50 224 LEU A N 1
ATOM 1806 C CA . LEU A 1 224 ? -18.441 -8.134 27.574 1.00 93.50 224 LEU A CA 1
ATOM 1807 C C . LEU A 1 224 ? -17.616 -7.384 28.629 1.00 93.50 224 LEU A C 1
ATOM 1809 O O . LEU A 1 224 ? -17.820 -7.597 29.814 1.00 93.50 224 LEU A O 1
ATOM 1813 N N . SER A 1 225 ? -16.696 -6.509 28.215 1.00 93.75 225 SER A N 1
ATOM 1814 C CA . SER A 1 225 ? -15.904 -5.681 29.138 1.00 93.75 225 SER A CA 1
ATOM 1815 C C . SER A 1 225 ? -16.626 -4.430 29.657 1.00 93.75 225 SER A C 1
ATOM 1817 O O . SER A 1 225 ? -16.129 -3.775 30.571 1.00 93.75 225 SER A O 1
ATOM 1819 N N . LEU A 1 226 ? -17.748 -4.057 29.034 1.00 90.88 226 LEU A N 1
ATOM 1820 C CA . LEU A 1 226 ? -18.504 -2.832 29.322 1.00 90.88 226 LEU A CA 1
ATOM 1821 C C . LEU A 1 226 ? -19.762 -3.079 30.168 1.00 90.88 226 LEU A C 1
ATOM 1823 O O . LEU A 1 226 ? -20.420 -2.111 30.554 1.00 90.88 226 LEU A O 1
ATOM 1827 N N . VAL A 1 227 ? -20.109 -4.346 30.403 1.00 80.25 227 VAL A N 1
ATOM 1828 C CA . VAL A 1 227 ? -21.261 -4.811 31.193 1.00 80.25 227 VAL A CA 1
ATOM 1829 C C . VAL A 1 227 ? -20.751 -5.445 32.478 1.00 80.25 227 VAL A C 1
ATOM 1831 O O . VAL A 1 227 ? -21.361 -5.167 33.532 1.00 80.25 227 VAL A O 1
#

Solvent-accessible surface area (backbone atoms only — not comparable to full-atom values): 13353 Å² total; per-residue (Å²): 133,60,86,69,43,72,49,71,50,75,77,50,79,58,94,70,27,44,33,37,44,34,42,35,38,62,104,54,83,44,77,43,81,48,77,46,73,50,89,88,63,99,66,73,54,72,44,74,49,70,52,74,43,60,48,95,90,66,48,79,74,46,73,51,66,89,38,78,77,45,54,73,82,39,54,32,30,43,31,34,97,92,42,75,46,82,42,48,51,66,60,46,26,75,58,10,67,50,44,37,51,52,49,62,79,44,63,93,50,58,65,44,80,56,81,97,61,62,59,67,32,49,49,54,36,49,37,44,73,75,69,46,76,74,74,48,94,82,46,33,63,42,26,42,55,49,23,60,76,42,47,21,66,72,56,42,50,55,46,44,51,38,56,70,76,70,51,82,70,54,69,39,58,50,40,51,50,12,44,76,68,66,32,64,69,49,34,52,57,47,58,69,70,49,81,45,72,67,47,51,63,68,46,53,63,96,53,70,83,81,45,44,66,68,51,51,51,50,53,51,55,49,50,67,74,71,109

Mean predicted aligned error: 12.72 Å

Sequence (227 aa):
MNMGDKQNGDFNNFSNFKWYVGLQRSRYLKLFLCVIPPHKTGHELQAEFEYIITSDCGKVLSTSGKMRIFKTGQYVALVIDEQKFHVSKLFLSSQSPYFANLFSRNSGKSEIKLSTSNPQNLQFFLELLYGEPGPDEETVEGILSIADMYNTPTIIKKCEEYLLEKSYKPLKEKLQMAGKYKLEELRKRCMTRIQSVSDVKSVAVEDPVEMDHDLLADLFQKILSLV